Protein AF-A0A8H4QNA5-F1 (afdb_monomer)

Structure (mmCIF, N/CA/C/O backbone):
data_AF-A0A8H4QNA5-F1
#
_entry.id   AF-A0A8H4QNA5-F1
#
loop_
_atom_site.group_PDB
_atom_site.id
_atom_site.type_symbol
_atom_site.label_atom_id
_atom_site.label_alt_id
_atom_site.label_comp_id
_atom_site.label_asym_id
_atom_site.label_entity_id
_atom_site.label_seq_id
_atom_site.pdbx_PDB_ins_code
_atom_site.Cartn_x
_atom_site.Cartn_y
_atom_site.Cartn_z
_atom_site.occupancy
_atom_site.B_iso_or_equiv
_atom_site.auth_seq_id
_atom_site.auth_comp_id
_atom_site.auth_asym_id
_atom_site.auth_atom_id
_atom_site.pdbx_PDB_model_num
ATOM 1 N N . MET A 1 1 ? -49.062 2.936 -14.640 1.00 57.88 1 MET A N 1
ATOM 2 C CA . MET A 1 1 ? -47.857 2.654 -15.455 1.00 57.88 1 MET A CA 1
ATOM 3 C C . MET A 1 1 ? -48.266 2.658 -16.913 1.00 57.88 1 MET A C 1
ATOM 5 O O . MET A 1 1 ? -49.361 2.200 -17.199 1.00 57.88 1 MET A O 1
ATOM 9 N N . ASP A 1 2 ? -47.450 3.239 -17.790 1.00 56.78 2 ASP A N 1
ATOM 10 C CA . ASP A 1 2 ? -47.671 3.219 -19.245 1.00 56.78 2 ASP A CA 1
ATOM 11 C C . ASP A 1 2 ? -47.349 1.813 -19.791 1.00 56.78 2 ASP A C 1
ATOM 13 O O . ASP A 1 2 ? -46.380 1.195 -19.341 1.00 56.78 2 ASP A O 1
ATOM 17 N N . ASP A 1 3 ? -48.113 1.329 -20.775 1.00 65.94 3 ASP A N 1
ATOM 18 C CA . ASP A 1 3 ? -48.024 -0.010 -21.403 1.00 65.94 3 ASP A CA 1
ATOM 19 C C . ASP A 1 3 ? -46.681 -0.279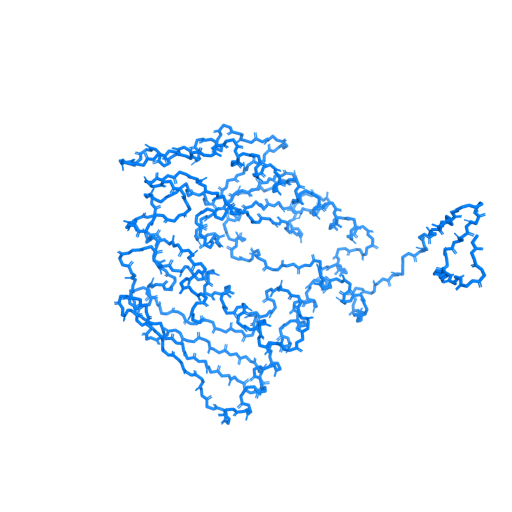 -22.120 1.00 65.94 3 ASP A C 1
ATOM 21 O O . ASP A 1 3 ? -46.467 -1.319 -22.749 1.00 65.94 3 ASP A O 1
ATOM 25 N N . LYS A 1 4 ? -45.744 0.667 -22.036 1.00 69.25 4 LYS A N 1
ATOM 26 C CA . LYS A 1 4 ? -44.438 0.644 -22.698 1.00 69.25 4 LYS A CA 1
ATOM 27 C C . LYS A 1 4 ? -43.281 0.230 -21.789 1.00 69.25 4 LYS A C 1
ATOM 29 O O . LYS A 1 4 ? -42.178 0.031 -22.294 1.00 69.25 4 LYS A O 1
ATOM 34 N N . GLN A 1 5 ? -43.484 0.092 -20.476 1.00 64.31 5 GLN A N 1
ATOM 35 C CA . GLN A 1 5 ? -42.414 -0.290 -19.544 1.00 64.31 5 GLN A CA 1
ATOM 36 C C . GLN A 1 5 ? -42.435 -1.789 -19.229 1.00 64.31 5 GLN A C 1
ATOM 38 O O . GLN A 1 5 ? -43.443 -2.341 -18.800 1.00 64.31 5 GLN A O 1
ATOM 43 N N . ARG A 1 6 ? -41.287 -2.454 -19.410 1.00 75.25 6 ARG A N 1
ATOM 44 C CA . ARG A 1 6 ? -41.068 -3.851 -19.011 1.00 75.25 6 ARG A CA 1
ATOM 45 C C . ARG A 1 6 ? -40.016 -3.895 -17.913 1.00 75.25 6 ARG A C 1
ATOM 47 O O . ARG A 1 6 ? -38.906 -3.415 -18.116 1.00 75.25 6 ARG A O 1
ATOM 54 N N . ILE A 1 7 ? -40.356 -4.494 -16.776 1.00 73.44 7 ILE A N 1
ATOM 55 C CA . ILE A 1 7 ? -39.433 -4.718 -15.658 1.00 73.44 7 ILE A CA 1
ATOM 56 C C . ILE A 1 7 ? -39.202 -6.218 -15.528 1.00 73.44 7 ILE A C 1
ATOM 58 O O . ILE A 1 7 ? -40.146 -6.993 -15.388 1.00 73.44 7 ILE A O 1
ATOM 62 N N . VAL A 1 8 ? -37.936 -6.622 -15.608 1.00 79.25 8 VAL A N 1
ATOM 63 C CA . VAL A 1 8 ? -37.518 -8.019 -15.468 1.00 79.25 8 VAL A CA 1
ATOM 64 C C . VAL A 1 8 ? -37.206 -8.285 -14.000 1.00 79.25 8 VAL A C 1
ATOM 66 O O . VAL A 1 8 ? -36.361 -7.616 -13.408 1.00 79.25 8 VAL A O 1
ATOM 69 N N . VAL A 1 9 ? -37.892 -9.265 -13.415 1.00 79.38 9 VAL A N 1
ATOM 70 C CA . VAL A 1 9 ? -37.703 -9.686 -12.023 1.00 79.38 9 VAL A CA 1
ATOM 71 C C . VAL A 1 9 ? -36.842 -10.947 -12.009 1.00 79.38 9 VAL A C 1
ATOM 73 O O . VAL A 1 9 ? -37.105 -11.892 -12.752 1.00 79.38 9 VAL A O 1
ATOM 76 N N . ILE A 1 10 ? -35.792 -10.951 -11.186 1.00 73.12 10 ILE A N 1
ATOM 77 C CA . ILE A 1 10 ? -34.873 -12.088 -11.066 1.00 73.12 10 ILE A CA 1
ATOM 78 C C . ILE A 1 10 ? -35.595 -13.341 -10.535 1.00 73.12 10 ILE A C 1
ATOM 80 O O . ILE A 1 10 ? -36.537 -13.215 -9.745 1.00 73.12 10 ILE A O 1
ATOM 84 N N . PRO A 1 11 ? -35.151 -14.558 -10.906 1.00 65.12 11 PRO A N 1
ATOM 85 C CA . PRO A 1 11 ? -35.666 -15.787 -10.310 1.00 65.12 11 PRO A CA 1
ATOM 86 C C . PRO A 1 11 ? -35.585 -15.714 -8.779 1.00 65.12 11 PRO A C 1
ATOM 88 O O . PRO A 1 11 ? -34.562 -15.296 -8.244 1.00 65.12 11 PRO A O 1
ATOM 91 N N . GLN A 1 12 ? -36.646 -16.143 -8.088 1.00 71.25 12 GLN A N 1
ATOM 92 C CA . GLN A 1 12 ? -36.821 -16.100 -6.621 1.00 71.25 12 GLN A CA 1
ATOM 93 C C . GLN A 1 12 ? -37.224 -14.741 -6.019 1.00 71.25 12 GLN A C 1
ATOM 95 O O . GLN A 1 12 ? -37.527 -14.687 -4.828 1.00 71.25 12 GLN A O 1
ATOM 100 N N . ALA A 1 13 ? -37.329 -13.670 -6.807 1.00 79.81 13 ALA A N 1
ATOM 101 C CA . ALA A 1 13 ? -37.975 -12.438 -6.359 1.00 79.81 13 ALA A CA 1
ATOM 102 C C . ALA A 1 13 ? -39.462 -12.400 -6.765 1.00 79.81 13 ALA A C 1
ATOM 104 O O . ALA A 1 13 ? -39.852 -12.948 -7.795 1.00 79.81 13 ALA A O 1
ATOM 105 N N . THR A 1 14 ? -40.300 -11.740 -5.965 1.00 84.94 14 THR A N 1
ATOM 106 C CA . THR A 1 14 ? -41.715 -11.483 -6.276 1.00 84.94 14 THR A CA 1
ATOM 107 C C . THR A 1 14 ? -41.958 -9.985 -6.357 1.00 84.94 14 THR A C 1
ATOM 109 O O . THR A 1 14 ? -41.534 -9.250 -5.471 1.00 84.94 14 THR A O 1
ATOM 112 N N . ALA A 1 15 ? -42.649 -9.519 -7.395 1.00 86.12 15 ALA A N 1
ATOM 113 C CA . ALA A 1 15 ? -43.021 -8.115 -7.525 1.00 86.12 15 ALA A CA 1
ATOM 114 C C . ALA A 1 15 ? -44.495 -7.905 -7.167 1.00 86.12 15 ALA A C 1
ATOM 116 O O . ALA A 1 15 ? -45.368 -8.596 -7.689 1.00 86.12 15 ALA A O 1
ATOM 117 N N . THR A 1 16 ? -44.759 -6.923 -6.312 1.00 88.00 16 THR A N 1
ATOM 118 C CA . THR A 1 16 ? -46.097 -6.448 -5.965 1.00 88.00 16 THR A CA 1
ATOM 119 C C . THR A 1 16 ? -46.300 -5.094 -6.626 1.00 88.00 16 THR A C 1
ATOM 121 O O . THR A 1 16 ? -45.545 -4.155 -6.371 1.00 88.00 16 THR A O 1
ATOM 124 N N . ILE A 1 17 ? -47.306 -4.994 -7.492 1.00 84.81 17 ILE A N 1
ATOM 125 C CA . ILE A 1 17 ? -47.657 -3.746 -8.173 1.00 84.81 17 ILE A CA 1
ATOM 126 C C . ILE A 1 17 ? -48.713 -3.029 -7.332 1.00 84.81 17 ILE A C 1
ATOM 128 O O . ILE A 1 17 ? -49.768 -3.593 -7.047 1.00 84.81 17 ILE A O 1
ATOM 132 N N . ILE A 1 18 ? -48.429 -1.787 -6.957 1.00 84.12 18 ILE A N 1
ATOM 133 C CA . ILE A 1 18 ? -49.390 -0.841 -6.384 1.00 84.12 18 ILE A CA 1
ATOM 134 C C . ILE A 1 18 ? -49.566 0.342 -7.345 1.00 84.12 18 ILE A C 1
ATOM 136 O O . ILE A 1 18 ? -48.819 0.475 -8.315 1.00 84.12 18 ILE A O 1
ATOM 140 N N . SER A 1 19 ? -50.595 1.161 -7.117 1.00 77.31 19 SER A N 1
ATOM 141 C CA . SER A 1 19 ? -51.119 2.176 -8.048 1.00 77.31 19 SER A CA 1
ATOM 142 C C . SER A 1 19 ? -50.045 3.025 -8.748 1.00 77.31 19 SER A C 1
ATOM 144 O O . SER A 1 19 ? -50.172 3.339 -9.932 1.00 77.31 19 SER A O 1
ATOM 146 N N . ASP A 1 20 ? -48.982 3.368 -8.024 1.00 80.19 20 ASP A N 1
ATOM 147 C CA . ASP A 1 20 ? -47.897 4.261 -8.423 1.00 80.19 20 ASP A CA 1
ATOM 148 C C . ASP A 1 20 ? -46.484 3.672 -8.220 1.00 80.19 20 ASP A C 1
ATOM 150 O O . ASP A 1 20 ? -45.499 4.331 -8.550 1.00 80.19 20 ASP A O 1
ATOM 154 N N . MET A 1 21 ? -46.350 2.433 -7.730 1.00 75.69 21 MET A N 1
ATOM 155 C CA . MET A 1 21 ? -45.051 1.853 -7.361 1.00 75.69 21 MET A CA 1
ATOM 156 C C . MET A 1 21 ? -44.997 0.332 -7.567 1.00 75.69 21 MET A C 1
ATOM 158 O O . MET A 1 21 ? -46.005 -0.369 -7.521 1.00 75.69 21 MET A O 1
ATOM 162 N N . ILE A 1 22 ? -43.790 -0.197 -7.785 1.00 84.44 22 ILE A N 1
ATOM 163 C CA . ILE A 1 22 ? -43.516 -1.641 -7.789 1.00 84.44 22 ILE A CA 1
ATOM 164 C C . ILE A 1 22 ? -42.626 -1.953 -6.596 1.00 84.44 22 ILE A C 1
ATOM 166 O O . ILE A 1 22 ? -41.533 -1.406 -6.472 1.00 84.44 22 ILE A O 1
ATOM 170 N N . ILE A 1 23 ? -43.083 -2.858 -5.737 1.00 80.44 23 ILE A N 1
ATOM 171 C CA . ILE A 1 23 ? -42.300 -3.405 -4.631 1.00 80.44 23 ILE A CA 1
ATOM 172 C C . ILE A 1 23 ? -41.715 -4.735 -5.093 1.00 80.44 23 ILE A C 1
ATOM 174 O O . ILE A 1 23 ? -42.460 -5.677 -5.345 1.00 80.44 23 ILE A O 1
ATOM 178 N N . ILE A 1 24 ? -40.390 -4.840 -5.193 1.00 84.56 24 ILE A N 1
ATOM 179 C CA . ILE A 1 24 ? -39.712 -6.105 -5.504 1.00 84.56 24 ILE A CA 1
ATOM 180 C C . ILE A 1 24 ? -39.238 -6.736 -4.194 1.00 84.56 24 ILE A C 1
ATOM 182 O O . ILE A 1 24 ? -38.303 -6.254 -3.557 1.00 84.56 24 ILE A O 1
ATOM 186 N N . HIS A 1 25 ? -39.873 -7.833 -3.799 1.00 76.94 25 HIS A N 1
ATOM 187 C CA . HIS A 1 25 ? -39.449 -8.669 -2.685 1.00 76.94 25 HIS A CA 1
ATOM 188 C C . HIS A 1 25 ? -38.399 -9.660 -3.179 1.00 76.94 25 HIS A C 1
ATOM 190 O O . HIS A 1 25 ? -38.708 -10.602 -3.907 1.00 76.94 25 HIS A O 1
ATOM 196 N N . ILE A 1 26 ? -37.148 -9.454 -2.787 1.00 79.00 26 ILE A N 1
ATOM 197 C CA . ILE A 1 26 ? -36.059 -10.379 -3.095 1.00 79.00 26 ILE A CA 1
ATOM 198 C C . ILE A 1 26 ? -36.038 -11.444 -1.998 1.00 79.00 26 ILE A C 1
ATOM 200 O O . ILE A 1 26 ? -35.590 -11.166 -0.886 1.00 79.00 26 ILE A O 1
ATOM 204 N N . ASN A 1 27 ? -36.505 -12.664 -2.286 1.00 64.62 27 ASN A N 1
ATOM 205 C CA . ASN A 1 27 ? -36.227 -13.777 -1.382 1.00 64.62 27 ASN A CA 1
ATOM 206 C C . ASN A 1 27 ? -34.767 -14.167 -1.586 1.00 64.62 27 ASN A C 1
ATOM 208 O O . ASN A 1 27 ? -34.390 -14.647 -2.655 1.00 64.62 27 ASN A O 1
ATOM 212 N N . ALA A 1 28 ? -33.933 -13.948 -0.572 1.00 56.25 28 ALA A N 1
ATOM 213 C CA . ALA A 1 28 ? -32.587 -14.494 -0.562 1.00 56.25 28 ALA A CA 1
ATOM 214 C C . ALA A 1 28 ? -32.702 -16.027 -0.551 1.00 56.25 28 ALA A C 1
ATOM 216 O O . ALA A 1 28 ? -32.950 -16.633 0.492 1.00 56.25 28 ALA A O 1
ATOM 217 N N . GLY A 1 29 ? -32.592 -16.662 -1.720 1.00 54.66 29 GLY A N 1
ATOM 218 C CA . GLY A 1 29 ? -32.511 -18.114 -1.814 1.00 54.66 29 GLY A CA 1
ATOM 219 C C . GLY A 1 29 ? -31.353 -18.673 -0.995 1.00 54.66 29 GLY A C 1
ATOM 220 O O . GLY A 1 29 ? -30.456 -17.943 -0.566 1.00 54.66 29 GLY A O 1
ATOM 221 N N . LYS A 1 30 ? -31.342 -19.999 -0.805 1.00 50.03 30 LYS A N 1
ATOM 222 C CA . LYS A 1 30 ? -30.180 -20.693 -0.232 1.00 50.03 30 LYS A CA 1
ATOM 223 C C . LYS A 1 30 ? -28.934 -20.270 -1.012 1.00 50.03 30 LYS A C 1
ATOM 225 O O . LYS A 1 30 ? -28.847 -20.547 -2.208 1.00 50.03 30 LYS A O 1
ATOM 230 N N . LYS A 1 31 ? -27.992 -19.601 -0.337 1.00 53.41 31 LYS A N 1
ATOM 231 C CA . LYS A 1 31 ? -26.699 -19.236 -0.924 1.00 53.41 31 LYS A CA 1
ATOM 232 C C . LYS A 1 31 ? -26.074 -20.513 -1.472 1.00 53.41 31 LYS A C 1
ATOM 234 O O . LYS A 1 31 ? -25.957 -21.507 -0.754 1.00 53.41 31 LYS A O 1
ATOM 239 N N . SER A 1 32 ? -25.778 -20.511 -2.769 1.00 55.25 32 SER A N 1
ATOM 240 C CA . SER A 1 32 ? -25.158 -21.662 -3.415 1.00 55.25 32 SER A CA 1
ATOM 241 C C . SER A 1 32 ? -23.839 -21.944 -2.699 1.00 55.25 32 SER A C 1
ATOM 243 O O . SER A 1 32 ? -23.081 -21.009 -2.439 1.00 55.25 32 SER A O 1
ATOM 245 N N . LYS A 1 33 ? -23.577 -23.205 -2.334 1.00 56.72 33 LYS A N 1
ATOM 246 C CA . LYS A 1 33 ? -22.293 -23.588 -1.738 1.00 56.72 33 LYS A CA 1
ATOM 247 C C . LYS A 1 33 ? -21.203 -23.307 -2.766 1.00 56.72 33 LYS A C 1
ATOM 249 O O . LYS A 1 33 ? -21.073 -24.037 -3.745 1.00 56.72 33 LYS A O 1
ATOM 254 N N . VAL A 1 34 ? -20.447 -22.238 -2.551 1.00 61.53 34 VAL A N 1
ATOM 255 C CA . VAL A 1 34 ? -19.256 -21.949 -3.345 1.00 61.53 34 VAL A CA 1
ATOM 256 C C . VAL A 1 34 ? -18.187 -22.952 -2.926 1.00 61.53 34 VAL A C 1
ATOM 258 O O . VAL A 1 34 ? -17.957 -23.167 -1.738 1.00 61.53 34 VAL A O 1
ATOM 261 N N . SER A 1 35 ? -17.585 -23.620 -3.905 1.00 65.88 35 SER A N 1
ATOM 262 C CA . SER A 1 35 ? -16.519 -24.583 -3.649 1.00 65.88 35 SER A CA 1
ATOM 263 C C . SER A 1 35 ? -15.280 -23.872 -3.103 1.00 65.88 35 SER A C 1
ATOM 265 O O . SER A 1 35 ? -14.828 -22.880 -3.673 1.00 65.88 35 SER A O 1
ATOM 267 N N . SER A 1 36 ? -14.697 -24.420 -2.039 1.00 60.91 36 SER A N 1
ATOM 268 C CA . SER A 1 36 ? -13.402 -24.005 -1.488 1.00 60.91 36 SER A CA 1
ATOM 269 C C . SER A 1 36 ? -12.209 -24.626 -2.229 1.00 60.91 36 SER A C 1
ATOM 271 O O . SER A 1 36 ? -11.073 -24.505 -1.785 1.00 60.91 36 SER A O 1
ATOM 273 N N . THR A 1 37 ? -12.444 -25.316 -3.352 1.00 61.53 37 THR A N 1
ATOM 274 C CA . THR A 1 37 ? -11.387 -25.978 -4.146 1.00 61.53 37 THR A CA 1
ATOM 275 C C . THR A 1 37 ? -11.406 -25.587 -5.623 1.00 61.53 37 THR A C 1
ATOM 277 O O . THR A 1 37 ? -10.362 -25.576 -6.274 1.00 61.53 37 THR A O 1
ATOM 280 N N . THR A 1 38 ? -12.570 -25.211 -6.157 1.00 63.62 38 THR A N 1
ATOM 281 C CA . THR A 1 38 ? -12.757 -24.836 -7.565 1.00 63.62 38 THR A CA 1
ATOM 282 C C . THR A 1 38 ? -13.319 -23.425 -7.671 1.00 63.62 38 THR A C 1
ATOM 284 O O . THR A 1 38 ? -14.357 -23.119 -7.086 1.00 63.62 38 THR A O 1
ATOM 287 N N . VAL A 1 39 ? -12.634 -22.574 -8.434 1.00 67.50 39 VAL A N 1
ATOM 288 C CA . VAL A 1 39 ? -12.978 -21.156 -8.605 1.00 67.50 39 VAL A CA 1
ATOM 289 C C . VAL A 1 39 ? -14.043 -21.003 -9.684 1.00 67.50 39 VAL A C 1
ATOM 291 O O . VAL A 1 39 ? -13.867 -21.482 -10.801 1.00 67.50 39 VAL A O 1
ATOM 294 N N . ASP A 1 40 ? -15.117 -20.297 -9.356 1.00 72.00 40 ASP A N 1
ATOM 295 C CA . ASP A 1 40 ? -16.121 -19.837 -10.309 1.00 72.00 40 ASP A CA 1
ATOM 296 C C . ASP A 1 40 ? -15.684 -18.465 -10.869 1.00 72.00 40 ASP A C 1
ATOM 298 O O . ASP A 1 40 ? -15.503 -17.524 -10.086 1.00 72.00 40 ASP A O 1
ATOM 302 N N . PRO A 1 41 ? -15.505 -18.311 -12.197 1.00 68.19 41 PRO A N 1
ATOM 303 C CA . PRO A 1 41 ? -15.124 -17.041 -12.820 1.00 68.19 41 PRO A CA 1
ATOM 304 C C . PRO A 1 41 ? -16.072 -15.872 -12.507 1.00 68.19 41 PRO A C 1
ATOM 306 O O . PRO A 1 41 ? -15.619 -14.734 -12.379 1.00 68.19 41 PRO A O 1
ATOM 309 N N . ILE A 1 42 ? -17.373 -16.136 -12.340 1.00 68.56 42 ILE A N 1
ATOM 310 C CA . ILE A 1 42 ? -18.371 -15.112 -11.999 1.00 68.56 42 ILE A CA 1
ATOM 311 C C . ILE A 1 42 ? -18.131 -14.626 -10.570 1.00 68.56 42 ILE A C 1
ATOM 313 O O . ILE A 1 42 ? -18.085 -13.423 -10.316 1.00 68.56 42 ILE A O 1
ATOM 317 N N . GLN A 1 43 ? -17.914 -15.554 -9.635 1.00 68.44 43 GLN A N 1
ATOM 318 C CA . GLN A 1 43 ? -17.569 -15.201 -8.259 1.00 68.44 43 GLN A CA 1
ATOM 319 C C . GLN A 1 43 ? -16.227 -14.467 -8.204 1.00 68.44 43 GLN A C 1
ATOM 321 O O . GLN A 1 43 ? -16.120 -13.455 -7.519 1.00 68.44 43 GLN A O 1
ATOM 326 N N . LEU A 1 44 ? -15.225 -14.895 -8.976 1.00 66.75 44 LEU A N 1
ATOM 327 C CA . LEU A 1 44 ? -13.920 -14.235 -9.017 1.00 66.75 44 LEU A CA 1
ATOM 328 C C . LEU A 1 44 ? -14.036 -12.755 -9.405 1.00 66.75 44 LEU A C 1
ATOM 330 O O . LEU A 1 44 ? -13.426 -11.910 -8.753 1.00 66.75 44 LEU A O 1
ATOM 334 N N . SER A 1 45 ? -14.872 -12.433 -10.395 1.00 61.97 45 SER A N 1
ATOM 335 C CA . SER A 1 45 ? -15.179 -11.045 -10.761 1.00 61.97 45 SER A CA 1
ATOM 336 C C . SER A 1 45 ? -15.862 -10.277 -9.616 1.00 61.97 45 SER A C 1
ATOM 338 O O . SER A 1 45 ? -15.462 -9.157 -9.300 1.00 61.97 45 SER A O 1
ATOM 340 N N . ILE A 1 46 ? -16.818 -10.896 -8.912 1.00 62.06 46 ILE A N 1
ATOM 341 C CA . ILE A 1 46 ? -17.521 -10.284 -7.765 1.00 62.06 46 ILE A CA 1
ATOM 342 C C . ILE A 1 46 ? -16.573 -10.000 -6.586 1.00 62.06 46 ILE A C 1
ATOM 344 O O . ILE A 1 46 ? -16.712 -8.973 -5.912 1.00 62.06 46 ILE A O 1
ATOM 348 N N . PHE A 1 47 ? -15.620 -10.897 -6.316 1.00 63.56 47 PHE A N 1
ATOM 349 C CA . PHE A 1 47 ? -14.601 -10.718 -5.277 1.00 63.56 47 PHE A CA 1
ATOM 350 C C . PHE A 1 47 ? -13.470 -9.772 -5.713 1.00 63.56 47 PHE A C 1
ATOM 352 O O . PHE A 1 47 ? -12.843 -9.153 -4.853 1.00 63.56 47 PHE A O 1
ATOM 359 N N . GLY A 1 48 ? -13.242 -9.606 -7.021 1.00 53.78 48 GLY A N 1
ATOM 360 C CA . GLY A 1 48 ? -12.166 -8.790 -7.590 1.00 53.78 48 GLY A CA 1
ATOM 361 C C . GLY A 1 48 ? -12.141 -7.352 -7.075 1.00 53.78 48 GLY A C 1
ATOM 362 O O . GLY A 1 48 ? -11.081 -6.838 -6.740 1.00 53.78 48 GLY A O 1
ATOM 363 N N . HIS A 1 49 ? -13.307 -6.729 -6.900 1.00 58.09 49 HIS A N 1
ATOM 364 C CA . HIS A 1 49 ? -13.407 -5.346 -6.416 1.00 58.09 49 HIS A CA 1
ATOM 365 C C . HIS A 1 49 ? -13.373 -5.202 -4.884 1.00 58.09 49 HIS A C 1
ATOM 367 O O . HIS A 1 49 ? -13.497 -4.090 -4.375 1.00 58.09 49 HIS A O 1
ATOM 373 N N . ARG A 1 50 ? -13.253 -6.302 -4.129 1.00 55.31 50 ARG A N 1
ATOM 374 C CA . ARG A 1 50 ? -13.400 -6.294 -2.660 1.00 55.31 50 ARG A CA 1
ATOM 375 C C . ARG A 1 50 ? -12.081 -6.337 -1.897 1.00 55.31 50 ARG A C 1
ATOM 377 O O . ARG A 1 50 ? -12.086 -6.080 -0.696 1.00 55.31 50 ARG A O 1
ATOM 384 N N . PHE A 1 51 ? -10.972 -6.648 -2.566 1.00 58.09 51 PHE A N 1
ATOM 385 C CA . PHE A 1 51 ? -9.670 -6.805 -1.923 1.00 58.09 51 PHE A CA 1
ATOM 386 C C . PHE A 1 51 ? -8.618 -5.917 -2.575 1.00 58.09 51 PHE A C 1
ATOM 388 O O . PHE A 1 51 ? -8.361 -6.010 -3.772 1.00 58.09 51 PHE A O 1
ATOM 395 N N . MET A 1 52 ? -7.977 -5.087 -1.755 1.00 58.28 52 MET A N 1
ATOM 396 C CA . MET A 1 52 ? -6.828 -4.275 -2.141 1.00 58.28 52 MET A CA 1
ATOM 397 C C . MET A 1 52 ? -5.616 -4.691 -1.307 1.00 58.28 52 MET A C 1
ATOM 399 O O . MET A 1 52 ? -5.731 -4.958 -0.110 1.00 58.28 52 MET A O 1
ATOM 403 N N . GLY A 1 53 ? -4.449 -4.768 -1.945 1.00 53.72 53 GLY A N 1
ATOM 404 C CA . GLY A 1 53 ? -3.195 -5.144 -1.292 1.00 53.72 53 GLY A CA 1
ATOM 405 C C . GLY A 1 53 ? -2.396 -3.915 -0.875 1.00 53.72 53 GLY A C 1
ATOM 406 O O . GLY A 1 53 ? -1.839 -3.248 -1.735 1.00 53.72 53 GLY A O 1
ATOM 407 N N . VAL A 1 54 ? -2.335 -3.624 0.429 1.00 49.47 54 VAL A N 1
ATOM 408 C CA . VAL A 1 54 ? -1.466 -2.568 1.008 1.00 49.47 54 VAL A CA 1
ATOM 409 C C . VAL A 1 54 ? -0.674 -3.081 2.233 1.00 49.47 54 VAL A C 1
ATOM 411 O O . VAL A 1 54 ? 0.243 -2.432 2.724 1.00 49.47 54 VAL A O 1
ATOM 414 N N . ALA A 1 55 ? -0.974 -4.281 2.743 1.00 48.41 55 ALA A N 1
ATOM 415 C CA . ALA A 1 55 ? -0.642 -4.638 4.126 1.00 48.41 55 ALA A CA 1
ATOM 416 C C . ALA A 1 55 ? 0.745 -5.272 4.377 1.00 48.41 55 ALA A C 1
ATOM 418 O O . ALA A 1 55 ? 1.182 -5.297 5.527 1.00 48.41 55 ALA A O 1
ATOM 419 N N . GLU A 1 56 ? 1.457 -5.797 3.373 1.00 52.91 56 GLU A N 1
ATOM 420 C CA . GLU A 1 56 ? 2.620 -6.665 3.649 1.00 52.91 56 GLU A CA 1
ATOM 421 C C . GLU A 1 56 ? 3.810 -5.913 4.278 1.00 52.91 56 GLU A C 1
ATOM 423 O O . GLU A 1 56 ? 4.391 -6.378 5.262 1.00 52.91 56 GLU A O 1
ATOM 428 N N . GLN A 1 57 ? 4.128 -4.703 3.800 1.00 51.62 57 GLN A N 1
ATOM 429 C CA . GLN A 1 57 ? 5.182 -3.876 4.410 1.00 51.62 57 GLN A CA 1
ATOM 430 C C . GLN A 1 57 ? 4.784 -3.341 5.795 1.00 51.62 57 GLN A C 1
ATOM 432 O O . GLN A 1 57 ? 5.640 -3.182 6.669 1.00 51.62 57 GLN A O 1
ATOM 437 N N . MET A 1 58 ? 3.486 -3.134 6.035 1.00 61.47 58 MET A N 1
ATOM 438 C CA . MET A 1 58 ? 2.973 -2.672 7.327 1.00 61.47 58 MET A CA 1
ATOM 439 C C . MET A 1 58 ? 2.994 -3.793 8.377 1.00 61.47 58 MET A C 1
ATOM 441 O O . MET A 1 58 ? 3.251 -3.535 9.552 1.00 61.47 58 MET A O 1
ATOM 445 N N . GLY A 1 59 ? 2.809 -5.054 7.964 1.00 56.53 59 GLY A N 1
ATOM 446 C CA . GLY A 1 59 ? 2.731 -6.224 8.847 1.00 56.53 59 GLY A CA 1
ATOM 447 C C . GLY A 1 59 ? 3.908 -6.369 9.820 1.00 56.53 59 GLY A C 1
ATOM 448 O O . GLY A 1 59 ? 3.700 -6.678 10.993 1.00 56.53 59 GLY A O 1
ATOM 449 N N . ARG A 1 60 ? 5.141 -6.055 9.394 1.00 56.94 60 ARG A N 1
ATOM 450 C CA . ARG A 1 60 ? 6.332 -6.100 10.272 1.00 56.94 60 ARG A CA 1
ATOM 451 C C . ARG A 1 60 ? 6.317 -5.020 11.357 1.00 56.94 60 ARG A C 1
ATOM 453 O O . ARG A 1 60 ? 6.819 -5.241 12.457 1.00 56.94 60 ARG A O 1
ATOM 460 N N . ALA A 1 61 ? 5.746 -3.852 11.068 1.00 56.22 61 ALA A N 1
ATOM 461 C CA . ALA A 1 61 ? 5.568 -2.791 12.056 1.00 56.22 61 ALA A CA 1
ATOM 462 C C . ALA A 1 61 ? 4.474 -3.151 13.070 1.00 56.22 61 ALA A C 1
ATOM 464 O O . ALA A 1 61 ? 4.617 -2.877 14.261 1.00 56.22 61 ALA A O 1
ATOM 465 N N . LEU A 1 62 ? 3.425 -3.832 12.603 1.00 65.56 62 LEU A N 1
ATOM 466 C CA . LEU A 1 62 ? 2.305 -4.298 13.419 1.00 65.56 62 LEU A CA 1
ATOM 467 C C . LEU A 1 62 ? 2.707 -5.413 14.390 1.00 65.56 62 LEU A C 1
ATOM 469 O O . LEU A 1 62 ? 2.246 -5.410 15.528 1.00 65.56 62 LEU A O 1
ATOM 473 N N . GLN A 1 63 ? 3.645 -6.287 14.007 1.00 60.00 63 GLN A N 1
ATOM 474 C CA . GLN A 1 63 ? 4.220 -7.305 14.901 1.00 60.00 63 GLN A CA 1
ATOM 475 C C . GLN A 1 63 ? 4.879 -6.712 16.162 1.00 60.00 63 GLN A C 1
ATOM 477 O O . GLN A 1 63 ? 4.941 -7.376 17.194 1.00 60.00 63 GLN A O 1
ATOM 482 N N . ARG A 1 64 ? 5.347 -5.454 16.122 1.00 64.06 64 ARG A N 1
ATOM 483 C CA . ARG A 1 64 ? 5.995 -4.793 17.272 1.00 64.06 64 ARG A CA 1
ATOM 484 C C . ARG A 1 64 ? 5.013 -4.297 18.336 1.00 64.06 64 ARG A C 1
ATOM 486 O O . ARG A 1 64 ? 5.442 -3.991 19.443 1.00 64.06 64 ARG A O 1
ATOM 493 N N . LEU A 1 65 ? 3.717 -4.217 18.028 1.00 68.69 65 LEU A N 1
ATOM 494 C CA . LEU A 1 65 ? 2.684 -3.727 18.952 1.00 68.69 65 LEU A CA 1
ATOM 495 C C . LEU A 1 65 ? 2.247 -4.757 20.009 1.00 68.69 65 LEU A C 1
ATOM 497 O O . LEU A 1 65 ? 1.367 -4.459 20.825 1.00 68.69 65 LEU A O 1
ATOM 501 N N . GLY A 1 66 ? 2.861 -5.945 20.016 1.00 71.19 66 GLY A N 1
ATOM 502 C CA . GLY A 1 66 ? 2.502 -7.047 20.905 1.00 71.19 66 GLY A CA 1
ATOM 503 C C . GLY A 1 66 ? 1.137 -7.646 20.559 1.00 71.19 66 GLY A C 1
ATOM 504 O O . GLY A 1 66 ? 0.676 -7.546 19.423 1.00 71.19 66 GLY A O 1
ATOM 505 N N . ASN A 1 67 ? 0.474 -8.261 21.543 1.00 80.75 67 ASN A N 1
ATOM 506 C CA . ASN A 1 67 ? -0.821 -8.909 21.320 1.00 80.75 67 ASN A CA 1
ATOM 507 C C . ASN A 1 67 ? -1.893 -7.874 20.948 1.00 80.75 67 ASN A C 1
ATOM 509 O O . ASN A 1 67 ? -2.186 -6.942 21.709 1.00 80.75 67 ASN A O 1
ATOM 513 N N . LEU A 1 68 ? -2.466 -8.047 19.761 1.00 87.56 68 LEU A N 1
ATOM 514 C CA . LEU A 1 68 ? -3.625 -7.308 19.276 1.00 87.56 68 LEU A CA 1
ATOM 515 C C . LEU A 1 68 ? -4.897 -8.016 19.728 1.00 87.56 68 LEU A C 1
ATOM 517 O O . LEU A 1 68 ? -4.943 -9.243 19.769 1.00 87.56 68 LEU A O 1
ATOM 521 N N . ARG A 1 69 ? -5.911 -7.235 20.090 1.00 88.62 69 ARG A N 1
ATOM 522 C CA . ARG A 1 69 ? -7.219 -7.743 20.511 1.00 88.62 69 ARG A CA 1
ATOM 523 C C . ARG A 1 69 ? -8.302 -7.334 19.515 1.00 88.62 69 ARG A C 1
ATOM 525 O O . ARG A 1 69 ? -8.129 -6.329 18.820 1.00 88.62 69 ARG A O 1
ATOM 532 N N . PRO A 1 70 ? -9.436 -8.054 19.465 1.00 88.50 70 PRO A N 1
ATOM 533 C CA . PRO A 1 70 ? -10.602 -7.592 18.722 1.00 88.50 70 PRO A CA 1
ATOM 534 C C . PRO A 1 70 ? -10.981 -6.162 19.127 1.00 88.50 70 PRO A C 1
ATOM 536 O O . PRO A 1 70 ? -11.097 -5.854 20.312 1.00 88.50 70 PRO A O 1
ATOM 539 N N . GLY A 1 71 ? -11.144 -5.288 18.134 1.00 87.44 71 GLY A N 1
ATOM 540 C CA . GLY A 1 71 ? -11.471 -3.874 18.339 1.00 87.44 71 GLY A CA 1
ATOM 541 C C . GLY A 1 71 ? -10.276 -2.937 18.548 1.00 87.44 71 GLY A C 1
ATOM 542 O O . GLY A 1 71 ? -10.483 -1.725 18.556 1.00 87.44 71 GLY A O 1
ATOM 543 N N . ASP A 1 72 ? -9.043 -3.447 18.665 1.00 92.75 72 ASP A N 1
ATOM 544 C CA . ASP A 1 72 ? -7.855 -2.586 18.617 1.00 92.75 72 ASP A CA 1
ATOM 545 C C . ASP A 1 72 ? -7.770 -1.894 17.241 1.00 92.75 72 ASP A C 1
ATOM 547 O O . ASP A 1 72 ? -8.058 -2.495 16.205 1.00 92.75 72 ASP A O 1
ATOM 551 N N . VAL A 1 73 ? -7.348 -0.629 17.212 1.00 93.62 73 VAL A N 1
ATOM 552 C CA . VAL A 1 73 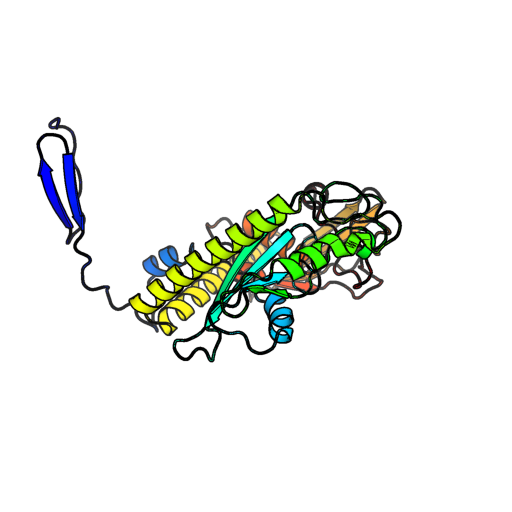? -7.098 0.123 15.970 1.00 93.62 73 VAL A CA 1
ATOM 553 C C . VAL A 1 73 ? -5.739 0.790 16.055 1.00 93.62 73 VAL A C 1
ATOM 555 O O . VAL A 1 73 ? -5.339 1.289 17.106 1.00 93.62 73 VAL A O 1
ATOM 558 N N . ILE A 1 74 ? -5.017 0.783 14.942 1.00 92.62 74 ILE A N 1
ATOM 559 C CA . ILE A 1 74 ? -3.607 1.140 14.861 1.00 92.62 74 ILE A CA 1
ATOM 560 C C . ILE A 1 74 ? -3.438 2.310 13.899 1.00 92.62 74 ILE A C 1
ATOM 562 O O . ILE A 1 74 ? -4.048 2.329 12.838 1.00 92.62 74 ILE A O 1
ATOM 566 N N . LEU A 1 75 ? -2.594 3.267 14.263 1.00 92.56 75 LEU A N 1
ATOM 567 C CA . LEU A 1 75 ? -2.231 4.433 13.470 1.00 92.56 75 LEU A CA 1
ATOM 568 C C . LEU A 1 75 ? -0.739 4.383 13.119 1.00 92.56 75 LEU A C 1
ATOM 570 O O . LEU A 1 75 ? 0.100 4.093 13.980 1.00 92.56 75 LEU A O 1
ATOM 574 N N . SER A 1 76 ? -0.408 4.679 11.861 1.00 89.50 76 SER A N 1
ATOM 575 C CA . SER A 1 76 ? 0.970 4.781 11.371 1.00 89.50 76 SER A CA 1
ATOM 576 C C . SER A 1 76 ? 1.078 5.720 10.166 1.00 89.50 76 SER A C 1
ATOM 578 O O . SER A 1 76 ? 0.190 5.756 9.320 1.00 89.50 76 SER A O 1
ATOM 580 N N . ASN A 1 77 ? 2.182 6.454 10.058 1.00 85.62 77 ASN A N 1
ATOM 581 C CA . ASN A 1 77 ? 2.606 7.159 8.836 1.00 85.62 77 ASN A CA 1
ATOM 582 C C . ASN A 1 77 ? 4.111 7.027 8.572 1.00 85.62 77 ASN A C 1
ATOM 584 O O . ASN A 1 77 ? 4.641 7.643 7.646 1.00 85.62 77 ASN A O 1
ATOM 588 N N . SER A 1 78 ? 4.831 6.278 9.412 1.00 82.06 78 SER A N 1
ATOM 589 C CA . SER A 1 78 ? 6.278 6.210 9.297 1.00 82.06 78 SER A CA 1
ATOM 590 C C . SER A 1 78 ? 6.677 5.518 7.989 1.00 82.06 78 SER A C 1
ATOM 592 O O . SER A 1 78 ? 6.155 4.442 7.686 1.00 82.06 78 SER A O 1
ATOM 594 N N . PRO A 1 79 ? 7.661 6.059 7.255 1.00 72.75 79 PRO A N 1
ATOM 595 C CA . PRO A 1 79 ? 8.224 5.410 6.069 1.00 72.75 79 PRO A CA 1
ATOM 596 C C . PRO A 1 79 ? 8.750 3.997 6.344 1.00 72.75 79 PRO A C 1
ATOM 598 O O . PRO A 1 79 ? 8.628 3.107 5.509 1.00 72.75 79 PRO A O 1
ATOM 601 N N . LEU A 1 80 ? 9.237 3.759 7.570 1.00 69.25 80 LEU A N 1
ATOM 602 C CA . LEU A 1 80 ? 9.626 2.435 8.073 1.00 69.25 80 LEU A CA 1
ATOM 603 C C . LEU A 1 80 ? 8.523 1.383 8.024 1.00 69.25 80 LEU A C 1
ATOM 605 O O . LEU A 1 80 ? 8.793 0.189 8.131 1.00 69.25 80 LEU A O 1
ATOM 609 N N . CYS A 1 81 ? 7.283 1.842 8.009 1.00 68.38 81 CYS A N 1
ATOM 610 C CA . CYS A 1 81 ? 6.097 1.037 8.209 1.00 68.38 81 CYS A CA 1
ATOM 611 C C . CYS A 1 81 ? 5.214 1.054 6.957 1.00 68.38 81 CYS A C 1
ATOM 613 O O . CYS A 1 81 ? 4.027 0.774 7.064 1.00 68.38 81 CYS A O 1
ATOM 615 N N . GLY A 1 82 ? 5.781 1.393 5.791 1.00 66.19 82 GLY A N 1
ATOM 616 C CA . GLY A 1 82 ? 5.059 1.489 4.520 1.00 66.19 82 GLY A CA 1
ATOM 617 C C . GLY A 1 82 ? 4.415 2.855 4.256 1.00 66.19 82 GLY A C 1
ATOM 618 O O . GLY A 1 82 ? 3.672 2.993 3.289 1.00 66.19 82 GLY A O 1
ATOM 619 N N . GLY A 1 83 ? 4.680 3.872 5.087 1.00 67.62 83 GLY A N 1
ATOM 620 C CA . GLY A 1 83 ? 4.210 5.236 4.843 1.00 67.62 83 GLY A CA 1
ATOM 621 C C . GLY A 1 83 ? 4.835 5.843 3.581 1.00 67.62 83 GLY A C 1
ATOM 622 O O . GLY A 1 83 ? 6.049 5.794 3.395 1.00 67.62 83 GLY A O 1
ATOM 623 N N . THR A 1 84 ? 4.011 6.439 2.720 1.00 64.69 84 THR A N 1
ATOM 624 C CA . THR A 1 84 ? 4.452 7.073 1.464 1.00 64.69 84 THR A CA 1
ATOM 625 C C . THR A 1 84 ? 4.892 8.519 1.677 1.00 64.69 84 THR A C 1
ATOM 627 O O . THR A 1 84 ? 5.864 8.976 1.095 1.00 64.69 84 THR A O 1
ATOM 630 N N . HIS A 1 85 ? 4.225 9.254 2.560 1.00 73.12 85 HIS A N 1
ATOM 631 C CA . HIS A 1 85 ? 4.679 10.548 3.059 1.00 73.12 85 HIS A CA 1
ATOM 632 C C . HIS A 1 85 ? 4.044 10.808 4.424 1.00 73.12 85 HIS A C 1
ATOM 634 O O . HIS A 1 85 ? 3.018 10.219 4.760 1.00 73.12 85 HIS A O 1
ATOM 640 N N . LEU A 1 86 ? 4.636 11.706 5.212 1.00 77.62 86 LEU A N 1
ATOM 641 C CA . LEU A 1 86 ? 4.226 11.899 6.605 1.00 77.62 86 LEU A CA 1
ATOM 642 C C . LEU A 1 86 ? 2.747 12.311 6.760 1.00 77.62 86 LEU A C 1
ATOM 644 O O . LEU A 1 86 ? 2.060 11.696 7.571 1.00 77.62 86 LEU A O 1
ATOM 648 N N . PRO A 1 87 ? 2.191 13.255 5.979 1.00 83.75 87 PRO A N 1
ATOM 649 C CA . PRO A 1 87 ? 0.765 13.573 6.101 1.00 83.75 87 PRO A CA 1
ATOM 650 C C . PRO A 1 87 ? -0.206 12.447 5.699 1.00 83.75 87 PRO A C 1
ATOM 652 O O . PRO A 1 87 ? -1.407 12.581 5.921 1.00 83.75 87 PRO A O 1
ATOM 655 N N . GLY A 1 88 ? 0.280 11.348 5.112 1.00 86.19 88 GLY A N 1
ATOM 656 C CA . GLY A 1 88 ? -0.513 10.171 4.764 1.00 86.19 88 GLY A CA 1
ATOM 657 C C . GLY A 1 88 ? -0.669 9.233 5.959 1.00 86.19 88 GLY A C 1
ATOM 658 O O . GLY A 1 88 ? 0.057 8.243 6.072 1.00 86.19 88 GLY A O 1
ATOM 659 N N . LEU A 1 89 ? -1.618 9.529 6.848 1.00 89.75 89 LEU A N 1
ATOM 660 C CA . LEU A 1 89 ? -1.901 8.705 8.022 1.00 89.75 89 LEU A CA 1
ATOM 661 C C . LEU A 1 89 ? -2.713 7.471 7.631 1.00 89.75 89 LEU A C 1
ATOM 663 O O . LEU A 1 89 ? -3.788 7.568 7.037 1.00 89.75 89 LEU A O 1
ATOM 667 N N . THR A 1 90 ? -2.200 6.301 7.995 1.00 90.00 90 THR A N 1
ATOM 668 C CA . THR A 1 90 ? -2.849 5.013 7.759 1.00 90.00 90 THR A CA 1
ATOM 669 C C . THR A 1 90 ? -3.417 4.476 9.061 1.00 90.00 90 THR A C 1
ATOM 671 O O . THR A 1 90 ? -2.690 4.275 10.037 1.00 90.00 90 THR A O 1
ATOM 674 N N . VAL A 1 91 ? -4.725 4.235 9.061 1.00 92.06 91 VAL A N 1
ATOM 675 C CA . VAL A 1 91 ? -5.458 3.595 10.150 1.00 92.06 91 VAL A CA 1
ATOM 676 C C . VAL A 1 91 ? -5.704 2.145 9.769 1.00 92.06 91 VAL A C 1
ATOM 678 O O . VAL A 1 91 ? -6.165 1.863 8.665 1.00 92.06 91 VAL A O 1
ATOM 681 N N . ILE A 1 92 ? -5.400 1.219 10.670 1.00 90.94 92 ILE A N 1
ATOM 682 C CA . ILE A 1 92 ? -5.391 -0.222 10.415 1.00 90.94 92 ILE A CA 1
ATOM 683 C C . ILE A 1 92 ? -6.138 -0.933 11.537 1.00 90.94 92 ILE A C 1
ATOM 685 O O . IL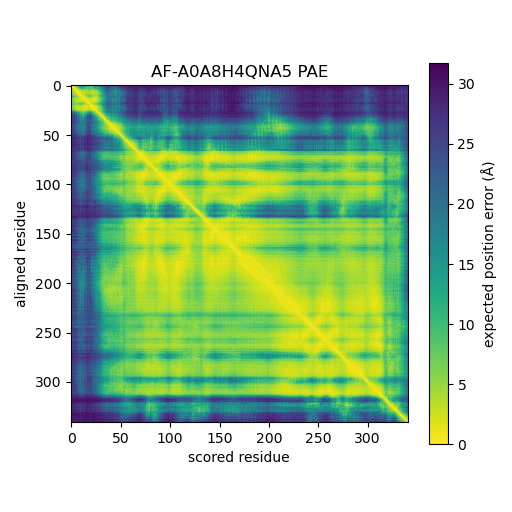E A 1 92 ? -5.906 -0.662 12.714 1.00 90.94 92 ILE A O 1
ATOM 689 N N . THR A 1 93 ? -7.009 -1.867 11.181 1.00 91.56 93 THR A N 1
ATOM 690 C CA . THR A 1 93 ? -7.797 -2.652 12.130 1.00 91.56 93 THR A CA 1
ATOM 691 C C . THR A 1 93 ? -7.602 -4.144 11.832 1.00 91.56 93 THR A C 1
ATOM 693 O O . THR A 1 93 ? -7.927 -4.588 10.727 1.00 91.56 93 THR A O 1
ATOM 696 N N . PRO A 1 94 ? -7.052 -4.937 12.772 1.00 90.88 94 PRO A N 1
ATOM 697 C CA . PRO A 1 94 ? -6.998 -6.386 12.636 1.00 90.88 94 PRO A CA 1
ATOM 698 C C . PRO A 1 94 ? -8.405 -6.980 12.701 1.00 90.88 94 PRO A C 1
ATOM 700 O O . PRO A 1 94 ? -9.236 -6.580 13.518 1.00 90.88 94 PRO A O 1
ATOM 703 N N . ILE A 1 95 ? -8.647 -7.986 11.872 1.00 91.00 95 ILE A N 1
ATOM 704 C CA . ILE A 1 95 ? -9.800 -8.876 11.972 1.00 91.00 95 ILE A CA 1
ATOM 705 C C . ILE A 1 95 ? -9.259 -10.198 12.493 1.00 91.00 95 ILE A C 1
ATOM 707 O O . ILE A 1 95 ? -8.424 -10.819 11.835 1.00 91.00 95 ILE A O 1
ATOM 711 N N . LEU A 1 96 ? -9.690 -10.588 13.689 1.00 89.94 96 LEU A N 1
ATOM 712 C CA . LEU A 1 96 ? -9.282 -11.838 14.316 1.00 89.94 96 LEU A CA 1
ATOM 713 C C . LEU A 1 96 ? -10.315 -12.937 14.048 1.00 89.94 96 LEU A C 1
ATOM 715 O O . LEU A 1 96 ? -11.458 -12.644 13.696 1.00 89.94 96 LEU A O 1
ATOM 719 N N . ASP A 1 97 ? -9.892 -14.189 14.191 1.00 89.19 97 ASP A N 1
ATOM 720 C CA . ASP A 1 97 ? -10.776 -15.351 14.208 1.00 89.19 97 ASP A CA 1
ATOM 721 C C . ASP A 1 97 ? -11.775 -15.299 15.377 1.00 89.19 97 ASP A C 1
ATOM 723 O O . ASP A 1 97 ? -11.688 -14.451 16.267 1.00 89.19 97 ASP A O 1
ATOM 727 N N . GLU A 1 98 ? -12.752 -16.210 15.378 1.00 85.81 98 GLU A N 1
ATOM 728 C CA . GLU A 1 98 ? -13.798 -16.261 16.412 1.00 85.81 98 GLU A CA 1
ATOM 729 C C . GLU A 1 98 ? -13.228 -16.440 17.829 1.00 85.81 98 GLU A C 1
ATOM 731 O O . GLU A 1 98 ? -13.807 -15.941 18.793 1.00 85.81 98 GLU A O 1
ATOM 736 N N . ALA A 1 99 ? -12.075 -17.108 17.953 1.00 86.94 99 ALA A N 1
ATOM 737 C CA . ALA A 1 99 ? -11.364 -17.280 19.217 1.00 86.94 99 ALA A CA 1
ATOM 738 C C . ALA A 1 99 ? -10.631 -16.003 19.678 1.00 86.94 99 ALA A C 1
ATOM 740 O O . ALA A 1 99 ? -10.268 -15.889 20.849 1.00 86.94 99 ALA A O 1
ATOM 741 N N . GLY A 1 100 ? -10.420 -15.030 18.786 1.00 85.50 100 GLY A N 1
ATOM 742 C CA . GLY A 1 100 ? -9.654 -13.818 19.071 1.00 85.50 100 GLY A CA 1
ATOM 743 C C . GLY A 1 100 ? -8.151 -14.073 19.216 1.00 85.50 100 GLY A C 1
ATOM 744 O O . GLY A 1 100 ? -7.463 -13.282 19.862 1.00 85.50 100 GLY A O 1
ATOM 745 N N . GLU A 1 101 ? -7.643 -15.162 18.639 1.00 85.00 101 GLU A N 1
ATOM 746 C CA . GLU A 1 101 ? -6.261 -15.626 18.791 1.00 85.00 101 GLU A CA 1
ATOM 747 C C . GLU A 1 101 ? -5.414 -15.350 17.549 1.00 85.00 101 GLU A C 1
ATOM 749 O O . GLU A 1 101 ? -4.222 -15.047 17.662 1.00 85.00 101 GLU A O 1
ATOM 754 N N . LYS A 1 102 ? -6.011 -15.443 16.355 1.00 87.44 102 LYS A N 1
ATOM 755 C CA . LYS A 1 102 ? -5.292 -15.300 15.083 1.00 87.44 102 LYS A CA 1
ATOM 756 C C . LYS A 1 102 ? -5.877 -14.187 14.246 1.00 87.44 102 LYS A C 1
ATOM 758 O O . LYS A 1 102 ? -7.082 -14.092 14.066 1.00 87.44 102 LYS A O 1
ATOM 763 N N . ILE A 1 103 ? -5.004 -13.372 13.669 1.00 88.56 103 ILE A N 1
ATOM 764 C CA . ILE A 1 103 ? -5.402 -12.356 12.697 1.00 88.56 103 ILE A CA 1
ATOM 765 C C . ILE A 1 103 ? -5.652 -13.051 11.360 1.00 88.56 103 ILE A C 1
ATOM 767 O O . ILE A 1 103 ? -4.744 -13.667 10.804 1.00 88.56 103 ILE A O 1
ATOM 771 N N . ILE A 1 104 ? -6.877 -12.944 10.853 1.00 89.69 104 ILE A N 1
ATOM 772 C CA . ILE A 1 104 ? -7.316 -13.567 9.599 1.00 89.69 104 ILE A CA 1
ATOM 773 C C . ILE A 1 104 ? -7.347 -12.578 8.432 1.00 89.69 104 ILE A C 1
ATOM 775 O O . ILE A 1 104 ? -7.114 -12.975 7.293 1.00 89.69 104 ILE A O 1
ATOM 779 N N . PHE A 1 105 ? -7.594 -11.295 8.712 1.00 88.94 105 PHE A N 1
ATOM 780 C CA . PHE A 1 105 ? -7.603 -10.211 7.729 1.00 88.94 105 PHE A CA 1
ATOM 781 C C . PHE A 1 105 ? -7.198 -8.883 8.378 1.00 88.94 105 PHE A C 1
ATOM 783 O O . PHE A 1 105 ? -7.132 -8.750 9.601 1.00 88.94 105 PHE A O 1
ATOM 790 N N . TRP A 1 106 ? -6.979 -7.877 7.538 1.00 87.50 106 TRP A N 1
ATOM 791 C CA . TRP A 1 106 ? -6.781 -6.491 7.942 1.00 87.50 106 TRP A CA 1
ATOM 792 C C . TRP A 1 106 ? -7.726 -5.598 7.153 1.00 87.50 106 TRP A C 1
ATOM 794 O O . TRP A 1 106 ? -7.916 -5.804 5.954 1.00 87.50 106 TRP A O 1
ATOM 804 N N . THR A 1 107 ? -8.265 -4.572 7.800 1.00 89.44 107 THR A N 1
ATOM 805 C CA . THR A 1 107 ? -8.841 -3.416 7.109 1.00 89.44 107 THR A CA 1
ATOM 806 C C . THR A 1 107 ? -7.934 -2.222 7.313 1.00 89.44 107 THR A C 1
ATOM 808 O O . THR A 1 107 ? -7.369 -2.032 8.390 1.00 89.44 107 THR A O 1
ATOM 811 N N . ALA A 1 108 ? -7.749 -1.439 6.258 1.00 88.44 108 ALA A N 1
ATOM 812 C CA . ALA A 1 108 ? -6.900 -0.266 6.296 1.00 88.44 108 ALA A CA 1
ATOM 813 C C . ALA A 1 108 ? -7.528 0.873 5.501 1.00 88.44 108 ALA A C 1
ATOM 815 O O . ALA A 1 108 ? -8.138 0.656 4.454 1.00 88.44 108 ALA A O 1
ATOM 816 N N . SER A 1 109 ? -7.329 2.089 5.991 1.00 89.06 109 SER A N 1
ATOM 817 C CA . SER A 1 109 ? -7.678 3.321 5.301 1.00 89.06 109 SER A CA 1
ATOM 818 C C . SER A 1 109 ? -6.526 4.300 5.441 1.00 89.06 109 SER A C 1
ATOM 820 O O . SER A 1 109 ? -6.015 4.530 6.538 1.00 89.06 109 SER A O 1
ATOM 822 N N . GLN A 1 110 ? -6.114 4.888 4.324 1.00 86.50 110 GLN A N 1
ATOM 823 C CA . GLN A 1 110 ? -5.098 5.931 4.294 1.00 86.50 110 GLN A CA 1
ATOM 824 C C . GLN A 1 110 ? -5.760 7.262 3.948 1.00 86.50 110 GLN A C 1
ATOM 826 O O . GLN A 1 110 ? -6.548 7.339 3.007 1.00 86.50 110 GLN A O 1
ATOM 831 N N . GLY A 1 111 ? -5.454 8.296 4.726 1.00 85.81 111 GLY A N 1
ATOM 832 C CA . GLY A 1 111 ? -5.990 9.641 4.565 1.00 85.81 111 GLY A CA 1
ATOM 833 C C . GLY A 1 111 ? -4.859 10.655 4.483 1.00 85.81 111 GLY A C 1
ATOM 834 O O . GLY A 1 111 ? -3.893 10.573 5.240 1.00 85.81 111 GLY A O 1
ATOM 835 N N . HIS A 1 112 ? -4.971 11.612 3.561 1.00 88.56 112 HIS A N 1
ATOM 836 C CA . HIS A 1 112 ? -4.062 12.752 3.504 1.00 88.56 112 HIS A CA 1
ATOM 837 C C . HIS A 1 112 ? -4.551 13.833 4.466 1.00 88.56 112 HIS A C 1
ATOM 839 O O . HIS A 1 112 ? -5.665 14.339 4.328 1.00 88.56 112 HIS A O 1
ATOM 845 N N . HIS A 1 113 ? -3.712 14.207 5.423 1.00 90.00 113 HIS A N 1
ATOM 846 C CA . HIS A 1 113 ? -3.982 15.306 6.338 1.00 90.00 113 HIS A CA 1
ATOM 847 C C . HIS A 1 113 ? -3.261 16.564 5.865 1.00 90.00 113 HIS A C 1
ATOM 849 O O . HIS A 1 113 ? -2.093 16.517 5.495 1.00 90.00 113 HIS A O 1
ATOM 855 N N . VAL A 1 114 ? -3.969 17.692 5.888 1.00 85.94 114 VAL A N 1
ATOM 856 C CA . VAL A 1 114 ? -3.460 18.982 5.394 1.00 85.94 114 VAL A CA 1
ATOM 857 C C . VAL A 1 114 ? -2.209 19.430 6.155 1.00 85.94 114 VAL A C 1
ATOM 859 O O . VAL A 1 114 ? -1.254 19.906 5.548 1.00 85.94 114 VAL A O 1
ATOM 862 N N . ASP A 1 115 ? -2.211 19.250 7.475 1.00 88.88 115 ASP A N 1
ATOM 863 C CA . ASP A 1 115 ? -1.114 19.587 8.380 1.00 88.88 115 ASP A CA 1
ATOM 864 C C . ASP A 1 115 ? -1.112 18.576 9.539 1.00 88.88 115 ASP A C 1
ATOM 866 O O . ASP A 1 115 ? -2.173 18.172 10.028 1.00 88.88 115 ASP A O 1
ATOM 870 N N . ILE A 1 116 ? 0.079 18.128 9.936 1.00 89.94 116 ILE A N 1
ATOM 871 C CA . ILE A 1 116 ? 0.315 17.281 11.118 1.00 89.94 116 ILE A CA 1
ATOM 872 C C . ILE A 1 116 ? 1.547 17.786 11.898 1.00 89.94 116 ILE A C 1
ATOM 874 O O . ILE A 1 116 ? 2.339 17.002 12.425 1.00 89.94 116 ILE A O 1
ATOM 878 N N . GLY A 1 117 ? 1.733 19.108 11.929 1.00 88.06 117 GLY A N 1
ATOM 879 C CA . GLY A 1 117 ? 2.830 19.805 12.608 1.00 88.06 117 GLY A CA 1
ATOM 880 C C . GLY A 1 117 ? 4.080 19.950 11.748 1.00 88.06 117 GLY A C 1
ATOM 881 O O . GLY A 1 117 ? 4.126 19.429 10.643 1.00 88.06 117 GLY A O 1
ATOM 882 N N . GLY A 1 118 ? 5.089 20.660 12.248 1.00 86.31 118 GLY A N 1
ATOM 883 C CA . GLY A 1 118 ? 6.353 20.920 11.556 1.00 86.31 118 GLY A CA 1
ATOM 884 C C . GLY A 1 118 ? 6.718 22.394 11.426 1.00 86.31 118 GLY A C 1
ATOM 885 O O . GLY A 1 118 ? 6.026 23.283 11.938 1.00 86.31 118 GLY A O 1
ATOM 886 N N . ILE A 1 119 ? 7.823 22.645 10.722 1.00 82.44 119 ILE A N 1
ATOM 887 C CA . ILE A 1 119 ? 8.404 23.983 10.546 1.00 82.44 119 ILE A CA 1
ATOM 888 C C . ILE A 1 119 ? 7.528 24.929 9.712 1.00 82.44 119 ILE A C 1
ATOM 890 O O . ILE A 1 119 ? 7.356 26.090 10.077 1.00 82.44 119 ILE A O 1
ATOM 894 N N . LEU A 1 120 ? 6.927 24.438 8.626 1.00 79.88 120 LEU A N 1
ATOM 895 C CA . LEU A 1 120 ? 6.054 25.227 7.753 1.00 79.88 120 LEU A CA 1
ATOM 896 C C . LEU A 1 120 ? 4.617 24.698 7.803 1.00 79.88 120 LEU A C 1
ATOM 898 O O . LEU A 1 120 ? 4.431 23.491 7.962 1.00 79.88 120 LEU A O 1
ATOM 902 N N . PRO A 1 121 ? 3.606 25.575 7.657 1.00 77.00 121 PRO A N 1
ATOM 903 C CA . PRO A 1 121 ? 2.232 25.145 7.442 1.00 77.00 121 PRO A CA 1
ATOM 904 C C . PRO A 1 121 ? 2.102 24.300 6.174 1.00 77.00 121 PRO A C 1
ATOM 906 O O . PRO A 1 121 ? 2.653 24.649 5.127 1.00 77.00 121 PRO A O 1
ATOM 909 N N . GLY A 1 122 ? 1.315 23.232 6.265 1.00 71.25 122 GLY A N 1
ATOM 910 C CA . GLY A 1 122 ? 0.988 22.369 5.134 1.00 71.25 122 GLY A CA 1
ATOM 911 C C . GLY A 1 122 ? 1.742 21.040 5.124 1.00 71.25 122 GLY A C 1
ATOM 912 O O . GLY A 1 122 ? 2.443 20.664 6.063 1.00 71.25 122 GLY A O 1
ATOM 913 N N . SER A 1 123 ? 1.566 20.295 4.036 1.00 64.19 123 SER A N 1
ATOM 914 C CA . SER A 1 123 ? 1.940 18.882 3.972 1.00 64.19 123 SER A CA 1
ATOM 915 C C . SER A 1 123 ? 3.389 18.622 3.541 1.00 64.19 123 SER A C 1
ATOM 917 O O . SER A 1 123 ? 3.877 17.499 3.670 1.00 64.19 123 SER A O 1
ATOM 919 N N . MET A 1 124 ? 4.084 19.629 2.996 1.00 64.56 124 MET A N 1
ATOM 920 C CA . MET A 1 124 ? 5.361 19.446 2.295 1.00 64.56 124 MET A CA 1
ATOM 921 C C . MET A 1 124 ? 6.313 20.642 2.438 1.00 64.56 124 MET A C 1
ATOM 923 O O . MET A 1 124 ? 6.456 21.430 1.502 1.00 64.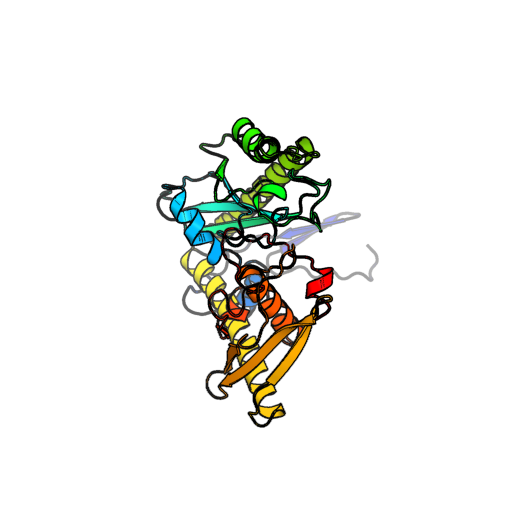56 124 MET A O 1
ATOM 927 N N . PRO A 1 125 ? 7.019 20.793 3.570 1.00 64.56 125 PRO A N 1
ATOM 928 C CA . PRO A 1 125 ? 8.073 21.800 3.676 1.00 64.56 125 PRO A CA 1
ATOM 929 C C . PRO A 1 125 ? 9.200 21.494 2.671 1.00 64.56 125 PRO A C 1
ATOM 931 O O . PRO A 1 125 ? 9.840 20.439 2.744 1.00 64.56 125 PRO A O 1
ATOM 934 N N . SER A 1 126 ? 9.428 22.400 1.714 1.00 60.81 126 SER A N 1
ATOM 935 C CA . SER A 1 126 ? 10.410 22.259 0.621 1.00 60.81 126 SER A CA 1
ATOM 936 C C . SER A 1 126 ? 11.863 22.393 1.078 1.00 60.81 126 SER A C 1
ATOM 938 O O . SER A 1 126 ? 12.754 21.797 0.489 1.00 60.81 126 SER A O 1
ATOM 940 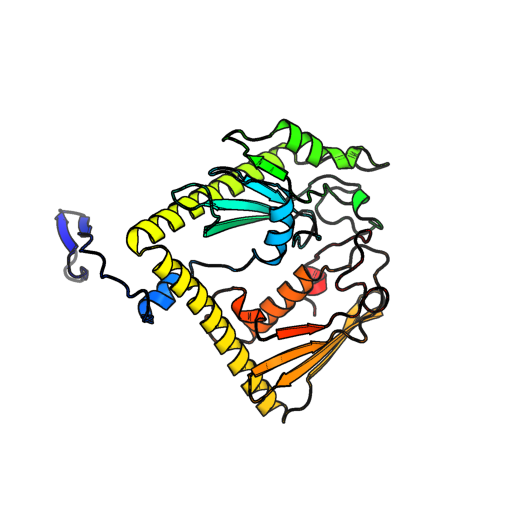N N . ASN A 1 127 ? 12.105 23.124 2.165 1.00 62.38 127 ASN A N 1
ATOM 941 C CA . ASN A 1 127 ? 13.434 23.414 2.709 1.00 62.38 127 ASN A CA 1
ATOM 942 C C . ASN A 1 127 ? 13.872 22.462 3.839 1.00 62.38 127 ASN A C 1
ATOM 944 O O . ASN A 1 127 ? 14.855 22.737 4.531 1.00 62.38 127 ASN A O 1
ATOM 948 N N . SER A 1 128 ? 13.129 21.379 4.080 1.00 61.19 128 SER A N 1
ATOM 949 C CA . SER A 1 128 ? 13.411 20.476 5.194 1.00 61.19 128 SER A CA 1
ATOM 950 C C . SER A 1 128 ? 14.538 19.497 4.866 1.00 61.19 128 SER A C 1
ATOM 952 O O . SER A 1 128 ? 14.485 18.784 3.864 1.00 61.19 128 SER A O 1
ATOM 954 N N . LYS A 1 129 ? 15.532 19.456 5.757 1.00 64.06 129 LYS A N 1
ATOM 955 C CA . LYS A 1 129 ? 16.771 18.675 5.625 1.00 64.06 129 LYS A CA 1
ATOM 956 C C . LYS A 1 129 ? 16.810 17.426 6.507 1.00 64.06 129 LYS A C 1
ATOM 958 O O . LYS A 1 129 ? 17.665 16.576 6.309 1.00 64.06 129 LYS A O 1
ATOM 963 N N . GLU A 1 130 ? 15.884 17.301 7.457 1.00 64.25 130 GLU A N 1
ATOM 964 C CA . GLU A 1 130 ? 15.835 16.199 8.423 1.00 64.25 130 GLU A CA 1
ATOM 965 C C . GLU A 1 130 ? 14.380 15.799 8.706 1.00 64.25 130 GLU A C 1
ATOM 967 O O . GLU A 1 130 ? 13.475 16.638 8.688 1.00 64.25 130 GLU A O 1
ATOM 972 N N . LEU A 1 131 ? 14.138 14.510 8.977 1.00 59.19 131 LEU A N 1
ATOM 973 C CA . LEU A 1 131 ? 12.784 13.957 9.121 1.00 59.19 131 LEU A CA 1
ATOM 974 C C . LEU A 1 131 ? 11.974 14.594 10.270 1.00 59.19 131 LEU A C 1
ATOM 976 O O . LEU A 1 131 ? 10.766 14.784 10.135 1.00 59.19 131 LEU A O 1
ATOM 980 N N . TRP A 1 132 ? 12.623 14.951 11.383 1.00 57.12 132 TRP A N 1
ATOM 981 C CA . TRP A 1 132 ? 11.956 15.510 12.568 1.00 57.12 132 TRP A CA 1
ATOM 982 C C . TRP A 1 132 ? 11.437 16.938 12.365 1.00 57.12 132 TRP A C 1
ATOM 984 O O . TRP A 1 132 ? 10.475 17.333 13.017 1.00 57.12 132 TRP A O 1
ATOM 994 N N . GLY A 1 133 ? 12.020 17.701 11.434 1.00 57.25 133 GLY A N 1
ATOM 995 C CA . GLY A 1 133 ? 11.596 19.074 11.149 1.00 57.25 133 GLY A CA 1
ATOM 996 C C . GLY A 1 133 ? 10.330 19.168 10.291 1.00 57.25 133 GLY A C 1
ATOM 997 O O . GLY A 1 133 ? 9.824 20.268 10.059 1.00 57.25 133 GLY A O 1
ATOM 998 N N . LYS A 1 134 ? 9.828 18.035 9.776 1.00 63.81 134 LYS A N 1
ATOM 999 C CA . LYS A 1 134 ? 8.731 18.019 8.802 1.00 63.81 134 LYS A CA 1
ATOM 1000 C C . LYS A 1 134 ? 7.355 17.965 9.422 1.00 63.81 134 LYS A C 1
ATOM 1002 O O . LYS A 1 134 ? 6.548 18.820 9.106 1.00 63.81 134 LYS A O 1
ATOM 1007 N N . ASN A 1 135 ? 7.079 16.923 10.200 1.00 79.44 135 ASN A N 1
ATOM 1008 C CA . ASN A 1 135 ? 5.739 16.537 10.627 1.00 79.44 135 ASN A CA 1
ATOM 1009 C C . ASN A 1 135 ? 5.815 15.497 11.757 1.00 79.44 135 ASN A C 1
ATOM 1011 O O . ASN A 1 135 ? 6.863 14.887 11.972 1.00 79.44 135 ASN A O 1
ATOM 1015 N N . ALA A 1 136 ? 4.696 15.235 12.435 1.00 86.00 136 ALA A N 1
ATOM 1016 C CA . ALA A 1 136 ? 4.596 14.133 13.389 1.00 86.00 136 ALA A CA 1
ATOM 1017 C C . ALA A 1 136 ? 4.924 12.781 12.725 1.00 86.00 136 ALA A C 1
ATOM 1019 O O . ALA A 1 136 ? 4.375 12.438 11.675 1.00 86.00 136 ALA A O 1
ATOM 1020 N N . VAL A 1 137 ? 5.805 11.993 13.350 1.00 86.38 137 VAL A N 1
ATOM 1021 C CA . VAL A 1 137 ? 6.200 10.658 12.872 1.00 86.38 137 VAL A CA 1
ATOM 1022 C C . VAL A 1 137 ? 5.683 9.593 13.833 1.00 86.38 137 VAL A C 1
ATOM 1024 O O . VAL A 1 137 ? 6.144 9.466 14.964 1.00 86.38 137 VAL A O 1
ATOM 1027 N N . ILE A 1 138 ? 4.753 8.776 13.351 1.00 88.25 138 ILE A N 1
ATOM 1028 C CA . ILE A 1 138 ? 4.063 7.726 14.092 1.00 88.25 138 ILE A CA 1
ATOM 1029 C C . ILE A 1 138 ? 4.451 6.384 13.471 1.00 88.25 138 ILE A C 1
ATOM 1031 O O . ILE A 1 138 ? 4.028 6.034 12.369 1.00 88.25 138 ILE A O 1
ATOM 1035 N N . LYS A 1 139 ? 5.292 5.620 14.179 1.00 84.12 139 LYS A N 1
ATOM 1036 C CA . LYS A 1 139 ? 5.723 4.282 13.736 1.00 84.12 139 LYS A CA 1
ATOM 1037 C C . LYS A 1 139 ? 4.570 3.290 13.809 1.00 84.12 139 LYS A C 1
ATOM 1039 O O . LYS A 1 139 ? 4.155 2.741 12.796 1.00 84.12 139 LYS A O 1
ATOM 1044 N N . ALA A 1 140 ? 4.055 3.075 15.008 1.00 86.75 140 ALA A N 1
ATOM 1045 C CA . ALA A 1 140 ? 2.909 2.223 15.259 1.00 86.75 140 ALA A CA 1
ATOM 1046 C C . ALA A 1 140 ? 2.315 2.639 16.606 1.00 86.75 140 ALA A C 1
ATOM 1048 O O . ALA A 1 140 ? 3.018 2.628 17.617 1.00 86.75 140 ALA A O 1
ATOM 1049 N N . PHE A 1 141 ? 1.046 3.030 16.618 1.00 91.12 141 PHE A N 1
ATOM 1050 C CA . PHE A 1 141 ? 0.356 3.494 17.818 1.00 91.12 141 PHE A CA 1
ATOM 1051 C C . PHE A 1 141 ? -1.044 2.888 17.882 1.00 91.12 141 PHE A C 1
ATOM 1053 O O . PHE A 1 141 ? -1.786 2.967 16.907 1.00 91.12 141 PHE A O 1
ATOM 1060 N N . LYS A 1 142 ? -1.418 2.274 19.011 1.00 93.00 142 LYS A N 1
ATOM 1061 C CA . LYS A 1 142 ? -2.786 1.778 19.219 1.00 93.00 142 LYS A CA 1
ATOM 1062 C C . LYS A 1 142 ? -3.701 2.961 19.542 1.00 93.00 142 LYS A C 1
ATOM 1064 O O . LYS A 1 142 ? -3.798 3.353 20.698 1.00 93.00 142 LYS A O 1
ATOM 1069 N N . ILE A 1 143 ? -4.344 3.525 18.522 1.00 95.12 143 ILE A N 1
ATOM 1070 C CA . ILE A 1 143 ? -5.255 4.667 18.660 1.00 95.12 143 ILE A CA 1
ATOM 1071 C C . ILE A 1 143 ? -6.590 4.280 19.305 1.00 95.12 143 ILE A C 1
ATOM 1073 O O . ILE A 1 143 ? -7.200 5.097 19.988 1.00 95.12 143 ILE A O 1
ATOM 1077 N N . ILE A 1 144 ? -7.036 3.034 19.132 1.00 95.25 144 ILE A N 1
ATOM 1078 C CA . ILE A 1 144 ? -8.138 2.469 19.915 1.00 95.25 144 ILE A CA 1
ATOM 1079 C C . ILE A 1 144 ? -7.606 1.242 20.631 1.00 95.25 144 ILE A C 1
ATOM 1081 O O . ILE A 1 144 ? -7.017 0.359 20.003 1.00 95.25 144 ILE A O 1
ATOM 1085 N N . LYS A 1 145 ? -7.802 1.206 21.946 1.00 93.00 145 LYS A N 1
ATOM 1086 C CA . LYS A 1 145 ? -7.368 0.119 22.819 1.00 93.00 145 LYS A CA 1
ATOM 1087 C C . LYS A 1 145 ? -8.498 -0.201 23.782 1.00 93.00 145 LYS A C 1
ATOM 1089 O O . LYS A 1 145 ? -9.006 0.697 24.440 1.00 93.00 145 LYS A O 1
ATOM 1094 N N . ASN A 1 146 ? -8.889 -1.474 23.865 1.00 88.19 146 ASN A N 1
ATOM 1095 C CA . ASN A 1 146 ? -10.021 -1.917 24.695 1.00 88.19 146 ASN A CA 1
ATOM 1096 C C . ASN A 1 146 ? -11.326 -1.121 24.433 1.00 88.19 146 ASN A C 1
ATOM 1098 O O . ASN A 1 146 ? -12.087 -0.856 25.357 1.00 88.19 146 ASN A O 1
ATOM 1102 N N . GLY A 1 147 ? -11.571 -0.710 23.184 1.00 88.75 147 GLY A N 1
ATOM 1103 C CA . GLY A 1 147 ? -12.747 0.087 22.810 1.00 88.75 147 GLY A CA 1
ATOM 1104 C C . GLY A 1 147 ? -12.653 1.586 23.123 1.00 88.75 147 GLY A C 1
ATOM 1105 O O . GLY A 1 147 ? -13.566 2.328 22.773 1.00 88.75 147 GLY A O 1
ATOM 1106 N N . GLU A 1 148 ? -11.554 2.054 23.717 1.00 94.81 148 GLU A N 1
ATOM 1107 C CA . GLU A 1 148 ? -11.357 3.460 24.071 1.00 94.81 148 GLU A CA 1
ATOM 1108 C C . GLU A 1 148 ? -10.420 4.161 23.083 1.00 94.81 148 GLU A C 1
ATOM 1110 O O . GLU A 1 148 ? -9.311 3.689 22.807 1.00 94.81 148 GLU A O 1
ATOM 1115 N N . PHE A 1 149 ? -10.850 5.317 22.574 1.00 95.81 149 PHE A N 1
ATOM 1116 C CA . PHE A 1 149 ? -10.034 6.172 21.716 1.00 95.81 149 PHE A CA 1
ATOM 1117 C C . PHE A 1 149 ? -8.993 6.922 22.558 1.00 95.81 149 PHE A C 1
ATOM 1119 O O . PHE A 1 149 ? -9.344 7.688 23.454 1.00 95.81 149 PHE A O 1
ATOM 1126 N N . GLN A 1 150 ? -7.715 6.704 22.261 1.00 97.00 150 GLN A N 1
ATOM 1127 C CA . GLN A 1 150 ? -6.570 7.242 22.999 1.00 97.00 150 GLN A CA 1
ATOM 1128 C C . GLN A 1 150 ? -6.291 8.697 22.577 1.00 97.00 150 GLN A C 1
ATOM 1130 O O . GLN A 1 150 ? -5.300 9.001 21.911 1.00 97.00 150 GLN A O 1
ATOM 1135 N N . GLU A 1 151 ? -7.234 9.597 22.880 1.00 96.81 151 GLU A N 1
ATOM 1136 C CA . GLU A 1 151 ? -7.217 10.983 22.388 1.00 96.81 151 GLU A CA 1
ATOM 1137 C C . GLU A 1 151 ? -6.030 11.782 22.924 1.00 96.81 151 GLU A C 1
ATOM 1139 O O . GLU A 1 151 ? -5.382 12.504 22.171 1.00 96.81 151 GLU A O 1
ATOM 1144 N N . LYS A 1 152 ? -5.719 11.629 24.214 1.00 97.12 152 LYS A N 1
ATOM 1145 C CA . LYS A 1 152 ? -4.640 12.371 24.870 1.00 97.12 152 LYS A CA 1
ATOM 1146 C C . LYS A 1 152 ? -3.284 12.036 24.251 1.00 97.12 152 LYS A C 1
ATOM 1148 O O . LYS A 1 152 ? -2.549 12.929 23.849 1.00 97.12 152 LYS A O 1
ATOM 1153 N N . GLU A 1 153 ? -2.984 10.752 24.119 1.00 96.38 153 GLU A N 1
ATOM 1154 C CA . GLU A 1 153 ? -1.738 10.258 23.541 1.00 96.38 153 GLU A CA 1
ATOM 1155 C C . GLU A 1 153 ? -1.628 10.624 22.055 1.00 96.38 153 GLU A C 1
ATOM 1157 O O . GLU A 1 153 ? -0.540 10.935 21.571 1.00 96.38 153 GLU A O 1
ATOM 1162 N N . LEU A 1 154 ? -2.750 10.635 21.323 1.00 96.31 154 LEU A N 1
ATOM 1163 C CA . LEU A 1 154 ? -2.777 11.135 19.950 1.00 96.31 154 LEU A CA 1
ATOM 1164 C C . LEU A 1 154 ? -2.414 12.624 19.883 1.00 96.31 154 LEU A C 1
ATOM 1166 O O . LEU A 1 154 ? -1.630 13.015 19.017 1.00 96.31 154 LEU A O 1
ATOM 1170 N N . ILE A 1 155 ? -2.970 13.449 20.774 1.00 96.31 155 ILE A N 1
ATOM 1171 C CA . ILE A 1 155 ? -2.635 14.876 20.855 1.00 96.31 155 ILE A CA 1
ATOM 1172 C C . ILE A 1 155 ? -1.141 15.036 21.139 1.00 96.31 155 ILE A C 1
ATOM 1174 O O . ILE A 1 155 ? -0.473 15.778 20.421 1.00 96.31 155 ILE A O 1
ATOM 1178 N N . ASP A 1 156 ? -0.595 14.296 22.105 1.00 95.12 156 ASP A N 1
ATOM 1179 C CA . ASP A 1 156 ? 0.833 14.340 22.429 1.00 95.12 156 ASP A CA 1
ATOM 1180 C C . ASP A 1 156 ? 1.701 14.003 21.202 1.00 95.1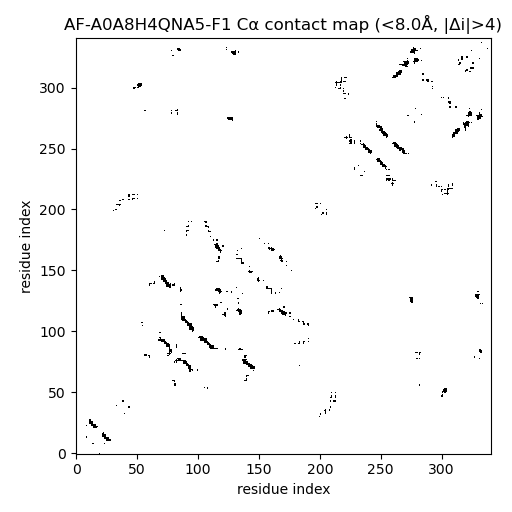2 156 ASP A C 1
ATOM 1182 O O . ASP A 1 156 ? 2.671 14.706 20.915 1.00 95.12 156 ASP A O 1
ATOM 1186 N N . LEU A 1 157 ? 1.322 12.985 20.417 1.00 94.31 157 LEU A N 1
ATOM 1187 C CA . LEU A 1 157 ? 2.015 12.613 19.176 1.00 94.31 157 LEU A CA 1
ATOM 1188 C C . LEU A 1 157 ? 1.942 13.703 18.096 1.00 94.31 157 LEU A C 1
ATOM 1190 O O . LEU A 1 157 ? 2.943 13.977 17.434 1.00 94.31 157 LEU A O 1
ATOM 1194 N N . LEU A 1 158 ? 0.776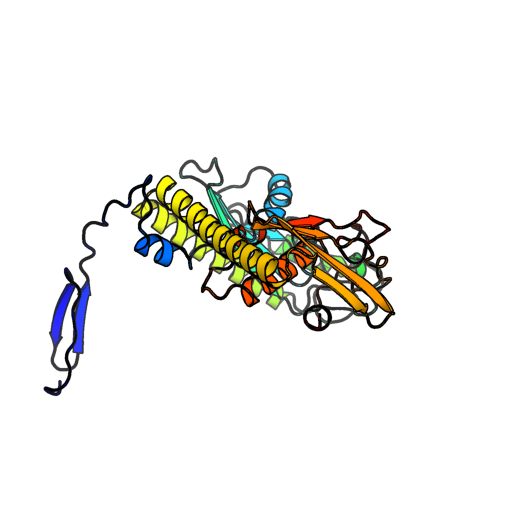 14.326 17.904 1.00 94.12 158 LEU A N 1
ATOM 1195 C CA . LEU A 1 158 ? 0.572 15.380 16.902 1.00 94.12 158 LEU A CA 1
ATOM 1196 C C . LEU A 1 158 ? 1.189 16.726 17.315 1.00 94.12 158 LEU A C 1
ATO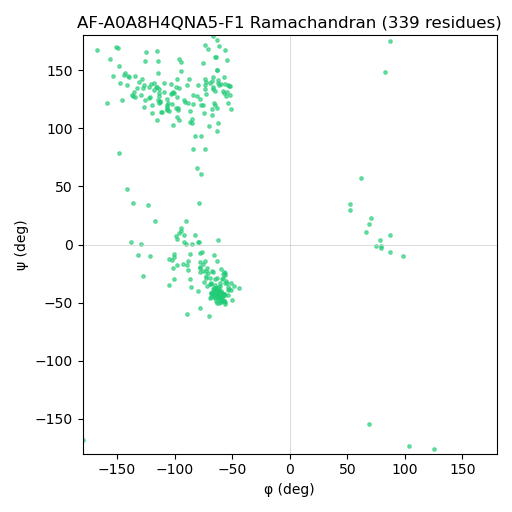M 1198 O O . LEU A 1 158 ? 1.487 17.561 16.456 1.00 94.12 158 LEU A O 1
ATOM 1202 N N . MET A 1 159 ? 1.397 16.938 18.615 1.00 94.25 159 MET A N 1
ATOM 1203 C CA . MET A 1 159 ? 2.049 18.125 19.170 1.00 94.25 159 MET A CA 1
ATOM 1204 C C . MET A 1 159 ? 3.557 17.946 19.366 1.00 94.25 159 MET A C 1
ATOM 1206 O O . MET A 1 159 ? 4.270 18.945 19.449 1.00 94.25 159 MET A O 1
ATOM 1210 N N . ALA A 1 160 ? 4.065 16.708 19.364 1.00 91.56 160 ALA A N 1
ATOM 1211 C CA . ALA A 1 160 ? 5.486 16.389 19.505 1.00 91.56 160 ALA A CA 1
ATOM 1212 C C . ALA A 1 160 ? 6.432 17.195 18.589 1.00 91.56 160 ALA A C 1
ATOM 1214 O O . ALA A 1 160 ? 7.506 17.564 19.068 1.00 91.56 160 ALA A O 1
ATOM 1215 N N . PRO A 1 161 ? 6.077 17.553 17.333 1.00 89.88 161 PRO A N 1
ATOM 1216 C CA . PRO A 1 161 ? 6.936 18.409 16.516 1.00 89.88 161 PRO A CA 1
ATOM 1217 C C . PRO A 1 161 ? 7.287 19.758 17.168 1.00 89.88 161 PRO A C 1
ATOM 1219 O O . PRO A 1 161 ? 8.357 20.290 16.896 1.00 89.88 161 PRO A O 1
ATOM 1222 N N . ALA A 1 162 ? 6.457 20.292 18.076 1.00 89.81 162 ALA A N 1
ATOM 1223 C CA . ALA A 1 162 ? 6.737 21.530 18.815 1.00 89.81 162 ALA A CA 1
ATOM 1224 C C . ALA A 1 162 ? 7.968 21.451 19.741 1.00 89.81 162 ALA A C 1
ATOM 1226 O O . ALA A 1 162 ? 8.437 22.477 20.225 1.00 89.81 162 ALA A O 1
ATOM 1227 N N . GLN A 1 163 ? 8.487 20.249 20.013 1.00 87.88 163 GLN A N 1
ATOM 1228 C CA . GLN A 1 163 ? 9.686 20.053 20.835 1.00 87.88 163 GLN A CA 1
ATOM 1229 C C . GLN A 1 163 ? 10.975 20.446 20.098 1.00 87.88 163 GLN A C 1
ATOM 1231 O O . GLN A 1 163 ? 12.021 20.599 20.728 1.00 87.88 163 GLN A O 1
ATOM 1236 N N . PHE A 1 164 ? 10.913 20.615 18.774 1.00 83.31 164 PHE A N 1
ATOM 1237 C CA . PHE A 1 164 ? 12.067 20.955 17.952 1.00 83.31 164 PHE A CA 1
ATOM 1238 C C . PHE A 1 164 ? 12.136 22.463 17.656 1.00 83.31 164 PHE A C 1
ATOM 1240 O O . PHE A 1 164 ? 11.100 23.090 17.413 1.00 83.31 164 PHE A O 1
ATOM 1247 N N . PRO A 1 165 ? 13.341 23.070 17.619 1.00 83.31 165 PRO A N 1
ATOM 1248 C CA . PRO A 1 165 ? 13.496 24.500 17.357 1.00 83.31 165 PRO A CA 1
ATOM 1249 C C . PRO A 1 165 ? 12.827 24.940 16.046 1.00 83.31 165 PRO A C 1
ATOM 1251 O O . PRO A 1 165 ? 13.071 24.367 14.987 1.00 83.31 165 PRO A O 1
ATOM 1254 N N . GLY A 1 166 ? 11.980 25.971 16.119 1.00 83.88 166 GLY A N 1
ATOM 1255 C CA . GLY A 1 166 ? 11.279 26.537 14.959 1.00 83.88 166 GLY A CA 1
ATOM 1256 C C . GLY A 1 166 ? 10.103 25.704 14.431 1.00 83.88 166 GLY A C 1
ATOM 1257 O O . GLY A 1 166 ? 9.437 26.136 13.493 1.00 83.88 166 GLY A O 1
ATOM 1258 N N . CYS A 1 167 ? 9.816 24.544 15.024 1.00 86.56 167 CYS A N 1
ATOM 1259 C CA . CYS A 1 167 ? 8.675 23.710 14.663 1.00 86.56 167 CYS A CA 1
ATOM 1260 C C . CYS A 1 167 ? 7.466 23.995 15.562 1.00 86.56 167 CYS A C 1
ATOM 1262 O O . CYS A 1 167 ? 7.591 24.486 16.682 1.00 86.56 167 CYS A O 1
ATOM 1264 N N . GLN A 1 168 ? 6.273 23.673 15.065 1.00 88.94 168 GLN A N 1
ATOM 1265 C CA . GLN A 1 168 ? 5.035 23.717 15.843 1.00 88.94 168 GLN A CA 1
ATOM 1266 C C . GLN A 1 168 ? 4.325 22.371 15.764 1.00 88.94 168 GLN A C 1
ATOM 1268 O O . GLN A 1 168 ? 4.535 21.608 14.821 1.00 88.94 168 GLN A O 1
ATOM 1273 N N . GLY A 1 169 ? 3.464 22.091 16.740 1.00 91.06 169 GLY A N 1
ATOM 1274 C CA . GLY A 1 169 ? 2.514 20.990 16.645 1.00 91.06 169 GLY A CA 1
ATOM 1275 C C . GLY A 1 169 ? 1.526 21.209 15.502 1.00 91.06 169 GLY A C 1
ATOM 1276 O O . GLY A 1 169 ? 1.553 22.245 14.830 1.00 91.06 169 GLY A O 1
ATOM 1277 N N . THR A 1 170 ? 0.661 20.227 15.267 1.00 92.94 170 THR A N 1
ATOM 1278 C CA . THR A 1 170 ? -0.355 20.362 14.220 1.00 92.94 170 THR A CA 1
ATOM 1279 C C . THR A 1 170 ? -1.188 21.633 14.369 1.00 92.94 170 THR A C 1
ATOM 1281 O O . THR A 1 170 ? -1.629 22.002 15.459 1.00 92.94 170 THR A O 1
ATOM 1284 N N . ARG A 1 171 ? -1.428 22.289 13.234 1.00 93.56 171 ARG A N 1
ATOM 1285 C CA . ARG A 1 171 ? -2.296 23.471 13.129 1.00 93.56 171 ARG A CA 1
ATOM 1286 C C . ARG A 1 171 ? -3.762 23.091 12.910 1.00 93.56 171 ARG A C 1
ATOM 1288 O O . ARG A 1 171 ? -4.633 23.952 12.980 1.00 93.56 171 ARG A O 1
ATOM 1295 N N . CYS A 1 172 ? -4.032 21.807 12.675 1.00 93.19 172 CYS A N 1
ATOM 1296 C CA . CYS A 1 172 ? -5.337 21.262 12.301 1.00 93.19 172 CYS A CA 1
ATOM 1297 C C . CYS A 1 172 ? -5.810 20.178 13.283 1.00 93.19 172 CYS A C 1
ATOM 1299 O O . CYS A 1 172 ? -6.448 19.212 12.871 1.00 93.19 172 CYS A O 1
ATOM 1301 N N . LEU A 1 173 ? -5.491 20.310 14.579 1.00 94.69 173 LEU A N 1
ATOM 1302 C CA . LEU A 1 173 ? -5.674 19.242 15.574 1.00 94.69 173 LEU A CA 1
ATOM 1303 C C . LEU A 1 173 ? -7.079 18.622 15.559 1.00 94.69 173 LEU A C 1
ATOM 1305 O O . LEU A 1 173 ? -7.214 17.399 15.521 1.00 94.69 173 LEU A O 1
ATOM 1309 N N . GLN A 1 174 ? -8.116 19.463 15.544 1.00 94.81 174 GLN A N 1
ATOM 1310 C CA . GLN A 1 174 ? -9.503 19.002 15.534 1.00 94.81 174 GLN A CA 1
ATOM 1311 C C . GLN A 1 174 ? -9.819 18.187 14.272 1.00 94.81 174 GLN A C 1
ATOM 1313 O O . GLN A 1 174 ? -10.397 17.104 14.370 1.00 94.81 174 GLN A O 1
ATOM 1318 N N . ASP A 1 175 ? -9.384 18.659 13.103 1.00 94.56 175 ASP A N 1
ATOM 1319 C CA . ASP A 1 175 ? -9.575 17.956 11.833 1.00 94.56 175 ASP A CA 1
ATOM 1320 C C . ASP A 1 175 ? -8.777 16.650 11.797 1.00 94.56 175 ASP A C 1
ATOM 1322 O O . ASP A 1 175 ? -9.277 15.634 11.317 1.00 94.56 175 ASP A O 1
ATOM 1326 N N . ASN A 1 176 ? -7.555 16.630 12.351 1.00 95.25 176 ASN A N 1
ATOM 1327 C CA . ASN A 1 176 ? -6.769 15.402 12.453 1.00 95.25 176 ASN A CA 1
ATOM 1328 C C . ASN A 1 176 ? -7.523 14.338 13.259 1.00 95.25 176 ASN A C 1
ATOM 1330 O O . ASN A 1 176 ? -7.652 13.207 12.790 1.00 95.25 176 ASN A O 1
ATOM 1334 N N . ILE A 1 177 ? -8.051 14.701 14.432 1.00 95.75 177 ILE A N 1
ATOM 1335 C CA . ILE A 1 177 ? -8.801 13.784 15.302 1.00 95.75 177 ILE A CA 1
ATOM 1336 C C . ILE A 1 177 ? -10.067 13.281 14.597 1.00 95.75 177 ILE A C 1
ATOM 1338 O O . ILE A 1 177 ? -10.328 12.075 14.597 1.00 95.75 177 ILE A O 1
ATOM 1342 N N . LEU A 1 178 ? -10.845 14.176 13.979 1.00 95.06 178 LEU A N 1
ATOM 1343 C CA . LEU A 1 178 ? -12.081 13.811 13.282 1.00 95.06 178 LEU A CA 1
ATOM 1344 C C . LEU A 1 178 ? -11.817 12.890 12.085 1.00 95.06 178 LEU A C 1
ATOM 1346 O O . LEU A 1 178 ? -12.500 11.875 11.937 1.00 95.06 178 LEU A O 1
ATOM 1350 N N . ASN A 1 179 ? -10.791 13.178 11.284 1.00 95.06 179 ASN A N 1
ATOM 1351 C CA . ASN A 1 179 ? -10.411 12.349 10.141 1.00 95.06 179 ASN A CA 1
ATOM 1352 C C . ASN A 1 179 ? -9.942 10.953 10.579 1.00 95.06 179 ASN A C 1
ATOM 1354 O O . ASN A 1 179 ? -10.380 9.959 10.002 1.00 95.06 179 ASN A O 1
ATOM 1358 N N . ILE A 1 180 ? -9.141 10.849 11.647 1.00 95.94 180 ILE A N 1
ATOM 1359 C CA . ILE A 1 180 ? -8.699 9.550 12.188 1.00 95.94 180 ILE A CA 1
ATOM 1360 C C . ILE A 1 180 ? -9.895 8.742 12.718 1.00 95.94 180 ILE A C 1
ATOM 1362 O O . ILE A 1 180 ? -9.982 7.535 12.477 1.00 95.94 180 ILE A O 1
ATOM 1366 N N . LYS A 1 181 ? -10.852 9.387 13.402 1.00 95.62 181 LYS A N 1
ATOM 1367 C CA . LYS A 1 181 ? -12.101 8.736 13.843 1.00 95.62 181 LYS A CA 1
ATOM 1368 C C . LYS A 1 181 ? -12.928 8.245 12.647 1.00 95.62 181 LYS A C 1
ATOM 1370 O O . LYS A 1 181 ? -13.428 7.121 12.679 1.00 95.62 181 LYS A O 1
ATOM 1375 N N . ALA A 1 182 ? -13.024 9.035 11.577 1.00 95.38 182 ALA A N 1
ATOM 1376 C CA . ALA A 1 182 ? -13.718 8.644 10.351 1.00 95.38 182 ALA A CA 1
ATOM 1377 C C . ALA A 1 182 ? -13.046 7.443 9.657 1.00 95.38 182 ALA A C 1
ATOM 1379 O O . ALA A 1 182 ? -13.728 6.494 9.269 1.00 95.38 182 ALA A O 1
ATOM 1380 N N . GLN A 1 183 ? -11.714 7.434 9.572 1.00 94.75 183 GLN A N 1
ATOM 1381 C CA . GLN A 1 183 ? -10.928 6.305 9.067 1.00 94.75 183 GLN A CA 1
ATOM 1382 C C . GLN A 1 183 ? -11.144 5.029 9.899 1.00 94.75 183 GLN A C 1
ATOM 1384 O O . GLN A 1 183 ? -11.380 3.953 9.347 1.00 94.75 183 GLN A O 1
ATOM 1389 N N . ALA A 1 184 ? -11.143 5.139 11.233 1.00 94.31 184 ALA A N 1
ATOM 1390 C CA . ALA A 1 184 ? -11.429 4.013 12.122 1.00 94.31 184 ALA A CA 1
ATOM 1391 C C . ALA A 1 184 ? -12.858 3.470 11.927 1.00 94.31 184 ALA A C 1
ATOM 1393 O O . ALA A 1 184 ? -13.057 2.255 11.883 1.00 94.31 184 ALA A O 1
ATOM 1394 N N . ALA A 1 185 ? -13.847 4.351 11.744 1.00 93.25 185 ALA A N 1
ATOM 1395 C CA . ALA A 1 185 ? -15.223 3.957 11.445 1.00 93.25 185 ALA A CA 1
ATOM 1396 C C . ALA A 1 185 ? -15.347 3.253 10.080 1.00 93.25 185 ALA A C 1
ATOM 1398 O O . ALA A 1 185 ? -16.044 2.240 9.968 1.00 93.25 185 ALA A O 1
ATOM 1399 N N . ALA A 1 186 ? -14.634 3.735 9.056 1.00 92.81 186 ALA A N 1
ATOM 1400 C CA . ALA A 1 186 ? -14.582 3.096 7.741 1.00 92.81 186 ALA A CA 1
ATOM 1401 C C . ALA A 1 186 ? -13.980 1.684 7.823 1.00 92.81 186 ALA A C 1
ATOM 1403 O O . ALA A 1 186 ? -14.563 0.731 7.299 1.00 92.81 186 ALA A O 1
ATOM 1404 N N . ASN A 1 187 ? -12.872 1.521 8.553 1.00 92.00 187 ASN A N 1
ATOM 1405 C CA . ASN A 1 187 ? -12.272 0.210 8.798 1.00 92.00 187 ASN A CA 1
ATOM 1406 C C . ASN A 1 187 ? -13.218 -0.721 9.557 1.00 92.00 187 ASN A C 1
ATOM 1408 O O . ASN A 1 187 ? -13.362 -1.880 9.174 1.00 92.00 187 ASN A O 1
ATOM 1412 N N . HIS A 1 188 ? -13.896 -0.219 10.596 1.00 90.88 188 HIS A N 1
ATOM 1413 C CA . HIS A 1 188 ? -14.878 -0.995 11.349 1.00 90.88 188 HIS A CA 1
ATOM 1414 C C . HIS A 1 188 ? -15.995 -1.514 10.436 1.00 90.88 188 HIS A C 1
ATOM 1416 O O . HIS A 1 188 ? -16.343 -2.697 10.488 1.00 90.88 188 HIS A O 1
ATOM 1422 N N . ARG A 1 189 ? -16.512 -0.664 9.538 1.00 92.50 189 ARG A N 1
ATOM 1423 C CA . ARG A 1 189 ? -17.494 -1.083 8.534 1.00 92.50 189 ARG A CA 1
ATOM 1424 C C . ARG A 1 189 ? -16.926 -2.141 7.585 1.00 92.50 189 ARG A C 1
ATOM 1426 O O . ARG A 1 189 ? -17.609 -3.127 7.311 1.00 92.50 189 ARG A O 1
ATOM 1433 N N . GLY A 1 190 ? -15.689 -1.969 7.122 1.00 90.75 190 GLY A N 1
ATOM 1434 C CA . GLY A 1 190 ? -14.977 -2.971 6.326 1.00 90.75 190 GLY A CA 1
ATOM 1435 C C . GLY A 1 190 ? -14.886 -4.323 7.040 1.00 90.75 190 GLY A C 1
ATOM 1436 O O . GLY A 1 190 ? -15.180 -5.357 6.443 1.00 90.75 190 GLY A O 1
ATOM 1437 N N . SER A 1 191 ? -14.579 -4.320 8.339 1.00 91.06 191 SER A N 1
ATOM 1438 C CA . SER A 1 191 ? -14.463 -5.543 9.138 1.00 91.06 191 SER A CA 1
ATOM 1439 C C . SER A 1 191 ? -15.798 -6.265 9.281 1.00 91.06 191 SER A C 1
ATOM 1441 O O . SER A 1 191 ? -15.856 -7.483 9.138 1.00 91.06 191 SER A O 1
ATOM 1443 N N . GLN A 1 192 ? -16.895 -5.528 9.477 1.00 90.19 192 GLN A N 1
ATOM 1444 C CA . GLN A 1 192 ? -18.241 -6.110 9.485 1.00 90.19 192 GLN A CA 1
ATOM 1445 C C . GLN A 1 192 ? -18.606 -6.757 8.141 1.00 90.19 192 GLN A C 1
ATOM 1447 O O . GLN A 1 192 ? -19.212 -7.829 8.116 1.00 90.19 192 GLN A O 1
ATOM 1452 N N . LEU A 1 193 ? -18.248 -6.116 7.024 1.00 90.88 193 LEU A N 1
ATOM 1453 C CA . LEU A 1 193 ? -18.512 -6.639 5.681 1.00 90.88 193 LEU A CA 1
ATOM 1454 C C . LEU A 1 193 ? -17.713 -7.917 5.404 1.00 90.88 193 LEU A C 1
ATOM 1456 O O . LEU A 1 193 ? -18.274 -8.872 4.870 1.00 90.88 193 LEU A O 1
ATOM 1460 N N . ILE A 1 194 ? -16.441 -7.963 5.811 1.00 90.56 194 ILE A N 1
ATOM 1461 C CA . ILE A 1 194 ? -15.603 -9.165 5.704 1.00 90.56 194 ILE A CA 1
ATOM 1462 C C . ILE A 1 194 ? -16.153 -10.288 6.587 1.00 90.56 194 ILE A C 1
ATOM 1464 O O . ILE A 1 194 ? -16.326 -11.401 6.102 1.00 90.56 194 ILE A O 1
ATOM 1468 N N . ASN A 1 195 ? -16.516 -10.007 7.840 1.00 90.69 195 ASN A N 1
ATOM 1469 C CA . ASN A 1 195 ? -17.108 -11.016 8.725 1.00 90.69 195 ASN A CA 1
ATOM 1470 C C . ASN A 1 195 ? -18.439 -11.554 8.183 1.00 90.69 195 ASN A C 1
ATOM 1472 O O . ASN A 1 195 ? -18.684 -12.754 8.247 1.00 90.69 195 ASN A O 1
ATOM 1476 N N . SER A 1 196 ? -19.270 -10.696 7.583 1.00 89.88 196 SER A N 1
ATOM 1477 C CA . SER A 1 196 ? -20.509 -11.128 6.917 1.00 89.88 196 SER A CA 1
ATOM 1478 C C . SER A 1 196 ? -20.212 -12.049 5.728 1.00 89.88 196 SER A C 1
ATOM 1480 O O . SER A 1 196 ? -20.874 -13.063 5.540 1.00 89.88 196 SER A O 1
ATOM 1482 N N . LEU A 1 197 ? -19.176 -11.729 4.948 1.00 89.06 197 LEU A N 1
ATOM 1483 C CA . L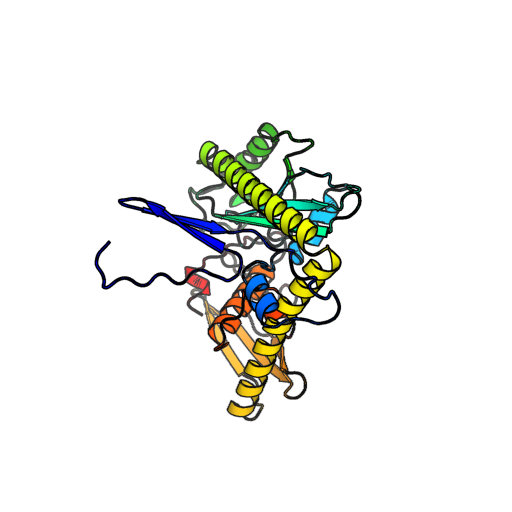EU A 1 197 ? -18.728 -12.539 3.816 1.00 89.06 197 LEU A CA 1
ATOM 1484 C C . LEU A 1 197 ? -18.196 -13.910 4.263 1.00 89.06 197 LEU A C 1
ATOM 1486 O O . LEU A 1 197 ? -18.486 -14.921 3.628 1.00 89.06 197 LEU A O 1
ATOM 1490 N N . ILE A 1 198 ? -17.457 -13.949 5.374 1.00 91.25 198 ILE A N 1
ATOM 1491 C CA . ILE A 1 198 ? -16.972 -15.187 5.996 1.00 91.25 198 ILE A CA 1
ATOM 1492 C C . ILE A 1 198 ? -18.145 -16.022 6.515 1.00 91.25 198 ILE A C 1
ATOM 1494 O O . ILE A 1 198 ? -18.174 -17.224 6.268 1.00 91.25 198 ILE A O 1
ATOM 1498 N N . ALA A 1 199 ? -19.133 -15.407 7.170 1.00 89.06 199 ALA A N 1
ATOM 1499 C CA . ALA A 1 199 ? -20.329 -16.108 7.638 1.00 89.06 199 ALA A CA 1
ATOM 1500 C C . ALA A 1 199 ? -21.126 -16.737 6.480 1.00 89.06 199 ALA A C 1
ATOM 1502 O O . ALA A 1 199 ? -21.712 -17.808 6.629 1.00 89.06 199 ALA A O 1
ATOM 1503 N N . ASP A 1 200 ? -21.119 -16.090 5.314 1.00 88.50 200 ASP A N 1
ATOM 1504 C CA . ASP A 1 200 ? -21.852 -16.535 4.132 1.00 88.50 200 ASP A CA 1
ATOM 1505 C C . ASP A 1 200 ? -21.165 -17.662 3.351 1.00 88.50 200 ASP A C 1
ATOM 1507 O O . ASP A 1 200 ? -21.847 -18.554 2.839 1.00 88.50 200 ASP A O 1
ATOM 1511 N N . PHE A 1 201 ? -19.836 -17.605 3.212 1.00 87.81 201 PHE A N 1
ATOM 1512 C CA . PHE A 1 201 ? -19.078 -18.474 2.298 1.00 87.81 201 PHE A CA 1
ATOM 1513 C C . PHE A 1 201 ? -18.011 -19.341 2.979 1.00 87.81 201 PHE A C 1
ATOM 1515 O O . PHE A 1 201 ? -17.470 -20.250 2.345 1.00 87.81 201 PHE A O 1
ATOM 1522 N N . GLY A 1 202 ? -17.721 -19.098 4.255 1.00 91.06 202 GLY A N 1
ATOM 1523 C CA . GLY A 1 202 ? -16.636 -19.728 5.003 1.00 91.06 202 GLY A CA 1
ATOM 1524 C C . GLY A 1 202 ? -15.280 -19.056 4.772 1.00 91.06 202 GLY A C 1
ATOM 1525 O O . GLY A 1 202 ? -14.993 -18.546 3.687 1.00 91.06 202 GLY A O 1
ATOM 1526 N N . LEU A 1 203 ? -14.428 -19.074 5.803 1.00 90.56 203 LEU A N 1
ATOM 1527 C CA . LEU A 1 203 ? -13.111 -18.426 5.795 1.00 90.56 203 LEU A CA 1
ATOM 1528 C C . LEU A 1 203 ? -12.218 -18.933 4.653 1.00 90.56 203 LEU A C 1
ATOM 1530 O O . LEU A 1 203 ? -11.688 -18.122 3.895 1.00 90.56 203 LEU A O 1
ATOM 1534 N N . ASP A 1 204 ? -12.118 -20.254 4.497 1.00 90.88 204 ASP A N 1
ATOM 1535 C CA . ASP A 1 204 ? -11.266 -20.893 3.487 1.00 90.88 204 ASP A CA 1
ATOM 1536 C C . ASP A 1 204 ? -11.644 -20.460 2.068 1.00 90.88 204 ASP A C 1
ATOM 1538 O O . ASP A 1 204 ? -10.785 -20.152 1.245 1.00 90.88 204 ASP A O 1
ATOM 1542 N N . THR A 1 205 ? -12.947 -20.371 1.787 1.00 89.31 205 THR A N 1
ATOM 1543 C CA . THR A 1 205 ? -13.451 -19.901 0.496 1.00 89.31 205 THR A CA 1
ATOM 1544 C C . THR A 1 205 ? -13.063 -18.444 0.272 1.00 89.31 205 THR A C 1
ATOM 1546 O O . THR A 1 205 ? -12.523 -18.103 -0.775 1.00 89.31 205 THR A O 1
ATOM 1549 N N . VAL A 1 206 ? -13.291 -17.567 1.253 1.00 89.62 206 VAL A N 1
ATOM 1550 C CA . VAL A 1 206 ? -12.963 -16.140 1.115 1.00 89.62 206 VAL A CA 1
ATOM 1551 C C . VAL A 1 206 ? -11.461 -15.936 0.890 1.00 89.62 206 VAL A C 1
ATOM 1553 O O . VAL A 1 206 ? -11.075 -15.164 0.010 1.00 89.62 206 VAL A O 1
ATOM 1556 N N . GLN A 1 207 ? -10.611 -16.652 1.630 1.00 89.38 207 GLN A N 1
ATOM 1557 C CA . GLN A 1 207 ? -9.157 -16.587 1.467 1.00 89.38 207 GLN A CA 1
ATOM 1558 C C . GLN A 1 207 ? -8.697 -17.146 0.116 1.00 89.38 207 GLN A C 1
ATOM 1560 O O . GLN A 1 207 ? -7.869 -16.511 -0.540 1.00 89.38 207 GLN A O 1
ATOM 1565 N N . LEU A 1 208 ? -9.285 -18.254 -0.353 1.00 87.88 208 LEU A N 1
ATOM 1566 C CA . LEU A 1 208 ? -9.026 -18.783 -1.693 1.00 87.88 208 LEU A CA 1
ATOM 1567 C C . LEU A 1 208 ? -9.324 -17.728 -2.763 1.00 87.88 208 LEU A C 1
ATOM 1569 O O . LEU A 1 208 ? -8.483 -17.461 -3.618 1.00 87.88 208 LEU A O 1
ATOM 1573 N N . TYR A 1 209 ? -10.505 -17.106 -2.735 1.00 87.38 209 TYR A N 1
ATOM 1574 C CA . TYR A 1 209 ? -10.857 -16.099 -3.739 1.00 87.38 209 TYR A CA 1
ATOM 1575 C C . TYR A 1 209 ? -9.952 -14.865 -3.652 1.00 87.38 209 TYR A C 1
ATOM 1577 O O . TYR A 1 209 ? -9.540 -14.354 -4.692 1.00 87.38 209 TYR A O 1
ATOM 1585 N N . MET A 1 210 ? -9.562 -14.426 -2.451 1.00 85.69 210 MET A N 1
ATOM 1586 C CA . MET A 1 210 ? -8.585 -13.343 -2.281 1.00 85.69 210 MET A CA 1
ATOM 1587 C C . MET A 1 210 ? -7.232 -13.674 -2.933 1.00 85.69 210 MET A C 1
ATOM 1589 O O . MET A 1 210 ? -6.637 -12.820 -3.595 1.00 85.69 210 MET A O 1
ATOM 1593 N N . GLU A 1 211 ? -6.733 -14.900 -2.768 1.00 87.31 211 GLU A N 1
ATOM 1594 C CA . GLU A 1 211 ? -5.490 -15.345 -3.405 1.00 87.31 211 GLU A CA 1
ATOM 1595 C C . GLU A 1 211 ? -5.628 -15.387 -4.932 1.00 87.31 211 GLU A C 1
ATOM 1597 O O . GLU A 1 211 ? -4.743 -14.932 -5.657 1.00 87.31 211 GLU A O 1
ATOM 1602 N N . ARG A 1 212 ? -6.766 -15.873 -5.433 1.00 86.88 212 ARG A N 1
ATOM 1603 C CA . ARG A 1 212 ? -7.028 -16.012 -6.871 1.00 86.88 212 ARG A CA 1
ATOM 1604 C C . ARG A 1 212 ? -7.196 -14.672 -7.573 1.00 86.88 212 ARG A C 1
ATOM 1606 O O . ARG A 1 212 ? -6.735 -14.536 -8.702 1.00 86.88 212 ARG A O 1
ATOM 1613 N N . VAL A 1 213 ? -7.772 -13.674 -6.902 1.00 85.81 213 VAL A N 1
ATOM 1614 C CA . VAL A 1 213 ? -7.812 -12.286 -7.394 1.00 85.81 213 VAL A CA 1
ATOM 1615 C C . VAL A 1 213 ? -6.393 -11.731 -7.563 1.00 85.81 213 VAL A C 1
ATOM 1617 O O . VAL A 1 213 ? -6.097 -11.094 -8.574 1.00 85.81 213 VAL A O 1
ATOM 1620 N N . GLN A 1 214 ? -5.490 -12.015 -6.618 1.00 86.12 214 GLN A N 1
ATOM 1621 C CA . GLN A 1 214 ? -4.086 -11.613 -6.747 1.00 86.12 214 GLN A CA 1
ATOM 1622 C C . GLN A 1 214 ? -3.369 -12.381 -7.861 1.00 86.12 214 GLN A C 1
ATOM 1624 O O . GLN A 1 214 ? -2.636 -11.787 -8.645 1.00 86.12 214 GLN A O 1
ATOM 1629 N N . HIS A 1 215 ? -3.610 -13.685 -7.978 1.00 88.69 215 HIS A N 1
ATOM 1630 C CA . HIS A 1 215 ? -3.003 -14.489 -9.034 1.00 88.69 215 HIS A CA 1
ATOM 1631 C C . HIS A 1 215 ? -3.458 -14.056 -10.436 1.00 88.69 215 HIS A C 1
ATOM 1633 O O . HIS A 1 215 ? -2.651 -14.013 -11.358 1.00 88.69 215 HIS A O 1
ATOM 1639 N N . ALA A 1 216 ? -4.723 -13.663 -10.603 1.00 87.06 216 ALA A N 1
ATOM 1640 C CA . ALA A 1 216 ? -5.214 -13.124 -11.869 1.00 87.06 216 ALA A CA 1
ATOM 1641 C C . ALA A 1 216 ? -4.482 -11.829 -12.273 1.00 87.06 216 ALA A C 1
ATOM 1643 O O . ALA A 1 216 ? -4.093 -11.683 -13.430 1.00 87.06 216 ALA A O 1
ATOM 1644 N N . ALA A 1 217 ? -4.243 -10.920 -11.319 1.00 86.44 217 ALA A N 1
ATOM 1645 C CA . ALA A 1 217 ? -3.465 -9.704 -11.567 1.00 86.44 217 ALA A CA 1
ATOM 1646 C C . ALA A 1 217 ? -1.999 -10.019 -11.916 1.00 86.44 217 ALA A C 1
ATOM 1648 O O . ALA A 1 217 ? -1.441 -9.415 -12.829 1.00 86.44 217 ALA A O 1
ATOM 1649 N N . GLU A 1 218 ? -1.394 -10.996 -11.235 1.00 91.31 218 GLU A N 1
ATOM 1650 C CA . GLU A 1 218 ? -0.044 -11.475 -11.546 1.00 91.31 218 GLU A CA 1
ATOM 1651 C C . GLU A 1 218 ? 0.055 -12.014 -12.980 1.00 91.31 218 GLU A C 1
ATOM 1653 O O . GLU A 1 218 ? 0.962 -11.629 -13.717 1.00 91.31 218 GLU A O 1
ATOM 1658 N N . LEU A 1 219 ? -0.878 -12.877 -13.395 1.00 92.00 219 LEU A N 1
ATOM 1659 C CA . LEU A 1 219 ? -0.893 -13.446 -14.746 1.00 92.00 219 LEU A CA 1
ATOM 1660 C C . LEU A 1 219 ? -1.051 -12.364 -15.818 1.00 92.00 219 LEU A C 1
ATOM 1662 O O . LEU A 1 219 ? -0.305 -12.369 -16.793 1.00 92.00 219 LEU A O 1
ATOM 1666 N N . ALA A 1 220 ? -1.949 -11.398 -15.605 1.00 91.31 220 ALA A N 1
ATOM 1667 C CA . ALA A 1 220 ? -2.141 -10.288 -16.535 1.00 91.31 220 ALA A CA 1
ATOM 1668 C C . ALA A 1 220 ? -0.850 -9.475 -16.745 1.00 91.31 220 ALA A C 1
ATOM 1670 O O . ALA A 1 220 ? -0.511 -9.128 -17.877 1.00 91.31 220 ALA A O 1
ATOM 1671 N N . VAL A 1 221 ? -0.097 -9.216 -15.670 1.00 93.06 221 VAL A N 1
ATOM 1672 C CA . VAL A 1 221 ? 1.204 -8.536 -15.758 1.00 93.06 221 VAL A CA 1
ATOM 1673 C C . VAL A 1 221 ? 2.242 -9.410 -16.464 1.00 93.06 221 VAL A C 1
ATOM 1675 O O . VAL A 1 221 ? 2.948 -8.917 -17.341 1.00 93.06 221 VAL A O 1
ATOM 1678 N N . ARG A 1 222 ? 2.319 -10.710 -16.148 1.00 95.38 222 ARG A N 1
ATOM 1679 C CA . ARG A 1 222 ? 3.246 -11.644 -16.815 1.00 95.38 222 ARG A CA 1
ATOM 1680 C C . ARG A 1 222 ? 3.002 -11.719 -18.321 1.00 95.38 222 ARG A C 1
ATOM 1682 O O . ARG A 1 222 ? 3.957 -11.699 -19.097 1.00 95.38 222 ARG A O 1
ATOM 1689 N N . ASP A 1 223 ? 1.744 -11.790 -18.739 1.00 94.69 223 ASP A N 1
ATOM 1690 C CA . ASP A 1 223 ? 1.373 -11.858 -20.153 1.00 94.69 223 ASP A CA 1
ATOM 1691 C C . ASP A 1 223 ? 1.695 -10.548 -20.877 1.00 94.69 223 ASP A C 1
ATOM 1693 O O . ASP A 1 223 ? 2.267 -10.572 -21.968 1.00 94.69 223 ASP A O 1
ATOM 1697 N N . MET A 1 224 ? 1.423 -9.406 -20.239 1.00 94.88 224 MET A N 1
ATOM 1698 C CA . MET A 1 224 ? 1.839 -8.096 -20.740 1.00 94.88 224 MET A CA 1
ATOM 1699 C C . MET A 1 224 ? 3.358 -8.016 -20.936 1.00 94.88 224 MET A C 1
ATOM 1701 O O . MET A 1 224 ? 3.816 -7.629 -22.010 1.00 94.88 224 MET A O 1
ATOM 1705 N N . LEU A 1 225 ? 4.151 -8.434 -19.947 1.00 95.81 225 LEU A N 1
ATOM 1706 C CA . LEU A 1 225 ? 5.614 -8.425 -20.035 1.00 95.81 225 LEU A CA 1
ATOM 1707 C C . LEU A 1 225 ? 6.130 -9.339 -21.155 1.00 95.81 225 LEU A C 1
ATOM 1709 O O . LEU A 1 225 ? 7.022 -8.950 -21.905 1.00 95.81 225 LEU A O 1
ATOM 1713 N N . LYS A 1 226 ? 5.535 -10.523 -21.337 1.00 96.50 226 LYS A N 1
ATOM 1714 C CA . LYS A 1 226 ? 5.865 -11.419 -22.459 1.00 96.50 226 LYS A CA 1
ATOM 1715 C C . LYS A 1 226 ? 5.563 -10.791 -23.818 1.00 96.50 226 LYS A C 1
ATOM 1717 O O . LYS A 1 226 ? 6.303 -11.029 -24.770 1.00 96.50 226 LYS A O 1
ATOM 1722 N N . MET A 1 227 ? 4.483 -10.017 -23.931 1.00 94.88 227 MET A N 1
ATOM 1723 C CA . MET A 1 227 ? 4.191 -9.265 -25.155 1.00 94.88 227 MET A CA 1
ATOM 1724 C C . MET A 1 227 ? 5.245 -8.184 -25.398 1.00 94.88 227 MET A C 1
ATOM 1726 O O . MET A 1 227 ? 5.771 -8.113 -26.505 1.00 94.88 227 MET A O 1
ATOM 1730 N N . ILE A 1 228 ? 5.613 -7.423 -24.363 1.00 95.12 228 ILE A N 1
ATOM 1731 C CA . ILE A 1 228 ? 6.666 -6.402 -24.443 1.00 95.12 228 ILE A CA 1
ATOM 1732 C C . ILE A 1 228 ? 7.989 -7.024 -24.906 1.00 95.12 228 ILE A C 1
ATOM 1734 O O . ILE A 1 228 ? 8.569 -6.547 -25.877 1.00 95.12 228 ILE A O 1
ATOM 1738 N N . TYR A 1 229 ? 8.409 -8.140 -24.301 1.00 96.50 229 TYR A N 1
ATOM 1739 C CA . TYR A 1 229 ? 9.623 -8.861 -24.695 1.00 96.50 229 TYR A CA 1
ATOM 1740 C C . TYR A 1 229 ? 9.636 -9.210 -26.189 1.00 96.50 229 TYR A C 1
ATOM 1742 O O . TYR A 1 229 ? 10.641 -9.027 -26.866 1.00 96.50 229 TYR A O 1
ATOM 1750 N N . LYS A 1 230 ? 8.507 -9.691 -26.731 1.00 95.62 230 LYS A N 1
ATOM 1751 C CA . LYS A 1 230 ? 8.394 -10.005 -28.165 1.00 95.62 230 LYS A CA 1
ATOM 1752 C C . LYS A 1 230 ? 8.497 -8.759 -29.038 1.00 95.62 230 LYS A C 1
ATOM 1754 O O . LYS A 1 230 ? 9.071 -8.828 -30.115 1.00 95.62 230 LYS A O 1
ATOM 1759 N N . THR A 1 231 ? 7.929 -7.635 -28.602 1.00 94.88 231 THR A N 1
ATOM 1760 C CA . THR A 1 231 ? 7.993 -6.377 -29.363 1.00 94.88 231 THR A CA 1
ATOM 1761 C C . THR A 1 231 ? 9.371 -5.722 -29.334 1.00 94.88 231 THR A C 1
ATOM 1763 O O . THR A 1 231 ? 9.682 -4.955 -30.238 1.00 94.88 231 THR A O 1
ATOM 1766 N N . THR A 1 232 ? 10.192 -6.025 -28.327 1.00 94.38 232 THR A N 1
ATOM 1767 C CA . THR A 1 232 ? 11.558 -5.500 -28.181 1.00 94.38 232 THR A CA 1
ATOM 1768 C C . THR A 1 232 ? 12.629 -6.481 -28.656 1.00 94.38 232 THR A C 1
ATOM 1770 O O . THR A 1 232 ? 13.807 -6.239 -28.422 1.00 94.38 232 THR A O 1
ATOM 1773 N N . ASP A 1 233 ? 12.241 -7.600 -29.280 1.00 93.44 233 ASP A N 1
ATOM 1774 C CA . ASP A 1 233 ? 13.145 -8.694 -29.677 1.00 93.44 233 ASP A CA 1
ATOM 1775 C C . ASP A 1 233 ? 14.028 -9.219 -28.523 1.00 93.44 233 ASP A C 1
ATOM 1777 O O . ASP A 1 233 ? 15.136 -9.717 -28.705 1.00 93.44 233 ASP A O 1
ATOM 1781 N N . GLY A 1 234 ? 13.510 -9.122 -27.297 1.00 91.81 234 GLY A N 1
ATOM 1782 C CA . GLY A 1 234 ? 14.192 -9.542 -26.080 1.00 91.81 234 GLY A CA 1
ATOM 1783 C C . GLY A 1 234 ? 15.256 -8.582 -25.554 1.00 91.81 234 GLY A C 1
ATOM 1784 O O . GLY A 1 234 ? 15.877 -8.885 -24.533 1.00 91.81 234 GLY A O 1
ATOM 1785 N N . GLU A 1 235 ? 15.432 -7.422 -26.187 1.00 95.50 235 GLU A N 1
ATOM 1786 C CA . GLU A 1 235 ? 16.350 -6.398 -25.704 1.00 95.50 235 GLU A CA 1
ATOM 1787 C C . GLU A 1 235 ? 15.840 -5.761 -24.396 1.00 95.50 235 GLU A C 1
ATOM 1789 O O . GLU A 1 235 ? 14.634 -5.494 -24.264 1.00 95.50 235 GLU A O 1
ATOM 1794 N N . PRO A 1 236 ? 16.729 -5.502 -23.413 1.00 95.44 236 PRO A N 1
ATOM 1795 C CA . PRO A 1 236 ? 16.363 -4.808 -22.184 1.00 95.44 236 PRO A CA 1
ATOM 1796 C C . PRO A 1 236 ? 15.857 -3.389 -22.453 1.00 95.44 236 PRO A C 1
ATOM 1798 O O . PRO A 1 236 ? 16.476 -2.624 -23.194 1.00 95.44 236 PRO A O 1
ATOM 1801 N N . LEU A 1 237 ? 14.786 -2.998 -21.765 1.00 96.12 237 LEU A N 1
ATOM 1802 C CA . LEU A 1 237 ? 14.297 -1.620 -21.775 1.00 96.12 237 LEU A CA 1
ATOM 1803 C C . LEU A 1 237 ? 15.142 -0.770 -20.830 1.00 96.12 237 LEU A C 1
ATOM 1805 O O . LEU A 1 237 ? 15.457 -1.212 -19.725 1.00 96.12 237 LEU A O 1
ATOM 1809 N N . GLN A 1 238 ? 15.504 0.441 -21.243 1.00 96.31 238 GLN A N 1
ATOM 1810 C CA . GLN A 1 238 ? 16.323 1.349 -20.439 1.00 96.31 238 GLN A CA 1
ATOM 1811 C C . GLN A 1 238 ? 15.842 2.785 -20.607 1.00 96.31 238 GLN A C 1
ATOM 1813 O O . GLN A 1 238 ? 15.555 3.217 -21.722 1.00 96.31 238 GLN A O 1
ATOM 1818 N N . ALA A 1 239 ? 15.777 3.514 -19.499 1.00 95.25 239 ALA A N 1
ATOM 1819 C CA . ALA A 1 239 ? 15.508 4.943 -19.483 1.00 95.25 239 ALA A CA 1
ATOM 1820 C C . ALA A 1 239 ? 16.326 5.617 -18.376 1.00 95.25 239 ALA A C 1
ATOM 1822 O O . ALA A 1 239 ? 16.569 5.027 -17.319 1.00 95.25 239 ALA A O 1
ATOM 1823 N N . ILE A 1 240 ? 16.745 6.851 -18.645 1.00 94.44 240 ILE A N 1
ATOM 1824 C CA . ILE A 1 240 ? 17.364 7.752 -17.676 1.00 94.44 240 ILE A CA 1
ATOM 1825 C C . ILE A 1 240 ? 16.606 9.066 -17.773 1.00 94.44 240 ILE A C 1
ATOM 1827 O O . ILE A 1 240 ? 16.447 9.595 -18.874 1.00 94.44 240 ILE A O 1
ATOM 1831 N N . ASP A 1 241 ? 16.158 9.567 -16.633 1.00 92.00 241 ASP A N 1
ATOM 1832 C CA . ASP A 1 241 ? 15.586 10.901 -16.505 1.00 92.00 241 ASP A CA 1
ATOM 1833 C C . ASP A 1 241 ? 16.335 11.690 -15.426 1.00 92.00 241 ASP A C 1
ATOM 1835 O O . ASP A 1 241 ? 17.105 11.116 -14.653 1.00 92.00 241 ASP A O 1
ATOM 1839 N N . TYR A 1 242 ? 16.140 13.003 -15.381 1.00 88.38 242 TYR A N 1
ATOM 1840 C CA . TYR A 1 242 ? 16.876 13.901 -14.500 1.00 88.38 242 TYR A CA 1
ATOM 1841 C C . TYR A 1 242 ? 15.927 14.767 -13.680 1.00 88.38 242 TYR A C 1
ATOM 1843 O O . TYR A 1 242 ? 14.975 15.352 -14.191 1.00 88.38 242 TYR A O 1
ATOM 1851 N N . MET A 1 243 ? 16.219 14.874 -12.388 1.00 85.25 243 MET A N 1
ATOM 1852 C CA . MET A 1 243 ? 15.574 15.846 -11.514 1.00 85.25 243 MET A CA 1
ATOM 1853 C C . MET A 1 243 ? 16.041 17.277 -11.827 1.00 85.25 243 MET A C 1
ATOM 1855 O O . MET A 1 243 ? 17.046 17.482 -12.505 1.00 85.25 243 MET A O 1
ATOM 1859 N N . ASP A 1 244 ? 15.350 18.275 -11.267 1.00 83.69 244 ASP A N 1
ATOM 1860 C CA . ASP A 1 244 ? 15.698 19.699 -11.416 1.00 83.69 244 ASP A CA 1
ATOM 1861 C C . ASP A 1 244 ? 17.137 20.035 -10.966 1.00 83.69 244 ASP A C 1
ATOM 1863 O O . ASP A 1 244 ? 17.707 21.030 -11.408 1.00 83.69 244 ASP A O 1
ATOM 1867 N N . ASP A 1 245 ? 17.720 19.227 -10.074 1.00 81.94 245 ASP A N 1
ATOM 1868 C CA . ASP A 1 245 ? 19.105 19.350 -9.599 1.00 81.94 245 ASP A CA 1
ATOM 1869 C C . ASP A 1 245 ? 20.103 18.476 -10.380 1.00 81.94 245 ASP A C 1
ATOM 1871 O O . ASP A 1 245 ? 21.230 18.277 -9.929 1.00 81.94 245 ASP A O 1
ATOM 1875 N N . GLU A 1 246 ? 19.686 17.962 -11.539 1.00 86.25 246 GLU A N 1
ATOM 1876 C CA . GLU A 1 246 ? 20.446 17.072 -12.424 1.00 86.25 246 GLU A CA 1
ATOM 1877 C C . GLU A 1 246 ? 20.740 15.681 -11.829 1.00 86.25 246 GLU A C 1
ATOM 1879 O O . GLU A 1 246 ? 21.492 14.897 -12.413 1.00 86.25 246 GLU A O 1
ATOM 1884 N N . THR A 1 247 ? 20.120 15.314 -10.700 1.00 85.44 247 THR A N 1
ATOM 1885 C CA . THR A 1 247 ? 20.209 13.946 -10.171 1.00 85.44 247 THR A CA 1
ATOM 1886 C C . THR A 1 247 ? 19.523 12.971 -11.125 1.00 85.44 247 THR A C 1
ATOM 1888 O O . THR A 1 247 ? 18.331 13.097 -11.407 1.00 85.44 247 THR A O 1
ATOM 1891 N N . ALA A 1 248 ? 20.269 11.977 -11.610 1.00 88.88 248 ALA A N 1
ATOM 1892 C CA . ALA A 1 248 ? 19.745 10.963 -12.517 1.00 88.88 248 ALA A CA 1
ATOM 1893 C C . ALA A 1 248 ? 18.834 9.960 -11.791 1.00 88.88 248 ALA A C 1
ATOM 1895 O O . ALA A 1 248 ? 19.191 9.446 -10.731 1.00 88.88 248 ALA A O 1
ATOM 1896 N N . ILE A 1 249 ? 17.706 9.612 -12.403 1.00 89.25 249 ILE A N 1
ATOM 1897 C CA . ILE A 1 249 ? 16.880 8.449 -12.077 1.00 89.25 249 ILE A CA 1
ATOM 1898 C C . ILE A 1 249 ? 17.000 7.474 -13.244 1.00 89.25 249 ILE A C 1
ATOM 1900 O O . ILE A 1 249 ? 16.571 7.770 -14.358 1.00 89.25 249 ILE A O 1
ATOM 1904 N N . GLN A 1 250 ? 17.601 6.313 -12.996 1.00 92.31 250 GLN A N 1
ATOM 1905 C CA . GLN A 1 250 ? 17.877 5.315 -14.024 1.00 92.31 250 GLN A CA 1
ATOM 1906 C C . GLN A 1 250 ? 17.087 4.045 -13.746 1.00 92.31 250 GLN A C 1
ATOM 1908 O O . GLN A 1 250 ? 17.061 3.562 -12.617 1.00 92.31 250 GLN A O 1
ATOM 1913 N N . LEU A 1 251 ? 16.474 3.488 -14.790 1.00 94.75 251 LEU A N 1
ATOM 1914 C CA . LEU A 1 251 ? 15.785 2.207 -14.731 1.00 94.75 251 LEU A CA 1
ATOM 1915 C C . LEU A 1 251 ? 16.160 1.347 -15.935 1.00 94.75 251 LEU A C 1
ATOM 1917 O O . LEU A 1 251 ? 15.980 1.741 -17.089 1.00 94.75 251 LEU A O 1
ATOM 1921 N N . LYS A 1 252 ? 16.604 0.125 -15.651 1.00 96.50 252 LYS A N 1
ATOM 1922 C CA . LYS A 1 252 ? 16.757 -0.956 -16.618 1.00 96.50 252 LYS A CA 1
ATOM 1923 C C . LYS A 1 252 ? 15.770 -2.072 -16.300 1.00 96.50 252 LYS A C 1
ATOM 1925 O O . LYS A 1 252 ? 15.737 -2.580 -15.184 1.00 96.50 252 LYS A O 1
ATOM 1930 N N . VAL A 1 253 ? 14.991 -2.495 -17.291 1.00 97.31 253 VAL A N 1
ATOM 1931 C CA . VAL A 1 253 ? 14.041 -3.603 -17.162 1.00 97.31 253 VAL A CA 1
ATOM 1932 C C . VAL A 1 253 ? 14.480 -4.770 -18.032 1.00 97.31 253 VAL A C 1
ATOM 1934 O O . VAL A 1 253 ? 14.612 -4.647 -19.249 1.00 97.31 253 VAL A O 1
ATOM 1937 N N . THR A 1 254 ? 14.683 -5.923 -17.398 1.00 97.69 254 THR A N 1
ATOM 1938 C CA . THR A 1 254 ? 14.977 -7.191 -18.081 1.00 97.69 254 THR A CA 1
ATOM 1939 C C . THR A 1 254 ? 13.821 -8.152 -17.862 1.00 97.69 254 THR A C 1
ATOM 1941 O O . THR A 1 254 ? 13.395 -8.337 -16.725 1.00 97.69 254 THR A O 1
ATOM 1944 N N . ILE A 1 255 ? 13.310 -8.761 -18.931 1.00 98.06 255 ILE A N 1
ATOM 1945 C CA . ILE A 1 255 ? 12.125 -9.626 -18.888 1.00 98.06 255 ILE A CA 1
ATOM 1946 C C . ILE A 1 255 ? 12.532 -11.066 -19.212 1.00 98.06 255 ILE A C 1
ATOM 1948 O O . ILE A 1 255 ? 13.240 -11.309 -20.186 1.00 98.06 255 ILE A O 1
ATOM 1952 N N . ASP A 1 256 ? 12.056 -12.024 -18.419 1.00 96.75 256 ASP A N 1
ATOM 1953 C CA . ASP A 1 256 ? 12.165 -13.453 -18.713 1.00 96.75 256 ASP A CA 1
ATOM 1954 C C . ASP A 1 256 ? 10.980 -13.895 -19.597 1.00 96.75 256 ASP A C 1
ATOM 1956 O O . ASP A 1 256 ? 9.832 -13.894 -19.131 1.00 96.75 256 ASP A O 1
ATOM 1960 N N . PRO A 1 257 ? 11.217 -14.325 -20.851 1.00 95.19 257 PRO A N 1
ATOM 1961 C CA . PRO A 1 257 ? 10.146 -14.718 -21.767 1.00 95.19 257 PRO A CA 1
ATOM 1962 C C . PRO A 1 257 ? 9.408 -15.994 -21.341 1.00 95.19 257 PRO A C 1
ATOM 1964 O O . PRO A 1 257 ? 8.259 -16.209 -21.737 1.00 95.19 257 PRO A O 1
ATOM 1967 N N . THR A 1 258 ? 10.036 -16.847 -20.530 1.00 94.25 258 THR A N 1
ATOM 1968 C CA . THR A 1 258 ? 9.468 -18.129 -20.101 1.00 94.25 258 THR A CA 1
ATOM 1969 C C . THR A 1 258 ? 8.446 -17.900 -18.997 1.00 94.25 258 THR A C 1
ATOM 1971 O O . THR A 1 258 ? 7.275 -18.283 -19.105 1.00 94.25 258 THR A O 1
ATOM 1974 N N . THR A 1 259 ? 8.871 -17.218 -17.934 1.00 95.69 259 THR A N 1
ATOM 1975 C CA . THR A 1 259 ? 8.038 -17.003 -16.747 1.00 95.69 259 THR A CA 1
ATOM 1976 C C . THR A 1 259 ? 7.180 -15.742 -16.845 1.00 95.69 259 THR A C 1
ATOM 1978 O O . THR A 1 259 ? 6.152 -15.654 -16.173 1.00 95.69 259 THR A O 1
ATOM 1981 N N . GLY A 1 260 ? 7.554 -14.768 -17.681 1.00 95.00 260 GLY A N 1
ATOM 1982 C CA . GLY A 1 260 ? 6.966 -13.425 -17.669 1.00 95.00 260 GLY A CA 1
ATOM 1983 C C . GLY A 1 260 ? 7.331 -12.633 -16.411 1.00 95.00 260 GLY A C 1
ATOM 1984 O O . GLY A 1 260 ? 6.625 -11.694 -16.061 1.00 95.00 260 GLY A O 1
ATOM 1985 N N . GLY A 1 261 ? 8.372 -13.050 -15.685 1.00 96.75 261 GLY A N 1
ATOM 1986 C CA . GLY A 1 261 ? 8.961 -12.247 -14.620 1.00 96.75 261 GLY A CA 1
ATOM 1987 C C . GLY A 1 261 ? 9.814 -11.119 -15.193 1.00 96.75 261 GLY A C 1
ATOM 1988 O O . GLY A 1 261 ? 10.306 -11.222 -16.318 1.00 96.75 261 GLY A O 1
ATOM 1989 N N . ALA A 1 262 ? 10.004 -10.052 -14.422 1.00 97.19 262 ALA A N 1
ATOM 1990 C CA . ALA A 1 262 ? 10.875 -8.953 -14.820 1.00 97.19 262 ALA A CA 1
ATOM 1991 C C . ALA A 1 262 ? 11.711 -8.426 -13.654 1.00 97.19 262 ALA A C 1
ATOM 1993 O O . ALA A 1 262 ? 11.240 -8.338 -12.521 1.00 97.19 262 ALA A O 1
ATOM 1994 N N . THR A 1 263 ? 12.945 -8.039 -13.953 1.00 97.50 263 THR A N 1
ATOM 1995 C CA . THR A 1 263 ? 13.843 -7.353 -13.025 1.00 97.50 263 THR A CA 1
ATOM 1996 C C . THR A 1 263 ? 13.860 -5.875 -13.368 1.00 97.50 263 THR A C 1
ATOM 1998 O O . THR A 1 263 ? 14.198 -5.520 -14.493 1.00 97.50 263 THR A O 1
ATOM 2001 N N . PHE A 1 264 ? 13.484 -5.043 -12.402 1.00 95.62 264 PHE A N 1
ATOM 2002 C CA . PHE A 1 264 ? 13.518 -3.587 -12.452 1.00 95.62 264 PHE A CA 1
ATOM 2003 C C . PHE A 1 264 ? 14.743 -3.143 -11.663 1.00 95.62 264 PHE A C 1
ATOM 2005 O O . PHE A 1 264 ? 14.749 -3.208 -10.434 1.00 95.62 264 PHE A O 1
ATOM 2012 N N . ASP A 1 265 ? 15.785 -2.763 -12.383 1.00 94.31 265 ASP A N 1
ATOM 2013 C CA . ASP A 1 265 ? 17.091 -2.432 -11.841 1.00 94.31 265 ASP A CA 1
ATOM 2014 C C . ASP A 1 265 ? 17.320 -0.924 -11.878 1.00 94.31 265 ASP A C 1
ATOM 2016 O O . ASP A 1 265 ? 17.335 -0.319 -12.951 1.00 94.31 265 ASP A O 1
ATOM 2020 N N . PHE A 1 266 ? 17.465 -0.332 -10.695 1.00 91.81 266 PHE A N 1
ATOM 2021 C CA . PHE A 1 266 ? 17.704 1.096 -10.516 1.00 91.81 266 PHE A CA 1
ATOM 2022 C C . PHE A 1 266 ? 19.194 1.452 -10.381 1.00 91.81 266 PHE A C 1
ATOM 2024 O O . PHE A 1 266 ? 19.520 2.582 -10.003 1.00 91.81 266 PHE A O 1
ATOM 2031 N N . GLU A 1 267 ? 20.111 0.519 -10.670 1.00 90.31 267 GLU A N 1
ATOM 2032 C CA . GLU A 1 267 ? 21.544 0.811 -10.744 1.00 90.31 267 GLU A CA 1
ATOM 2033 C C . GLU A 1 267 ? 21.838 1.965 -11.716 1.00 90.31 267 GLU A C 1
ATOM 2035 O O . GLU A 1 267 ? 21.352 1.996 -12.848 1.00 90.31 267 GLU A O 1
ATOM 2040 N N . GLY A 1 268 ? 22.634 2.934 -11.249 1.00 86.44 268 GLY A N 1
ATOM 2041 C CA . GLY A 1 268 ? 22.934 4.179 -11.964 1.00 86.44 268 GLY A CA 1
ATOM 2042 C C . GLY A 1 268 ? 22.099 5.386 -11.521 1.00 86.44 268 GLY A C 1
ATOM 2043 O O . GLY A 1 268 ? 22.434 6.509 -11.887 1.00 86.44 268 GLY A O 1
ATOM 2044 N N . THR A 1 269 ? 21.063 5.188 -10.695 1.00 88.31 269 THR A N 1
ATOM 2045 C CA . THR A 1 269 ? 20.345 6.298 -10.042 1.00 88.31 269 THR A CA 1
ATOM 2046 C C . THR A 1 269 ? 21.293 7.069 -9.114 1.00 88.31 269 THR A C 1
ATOM 2048 O O . THR A 1 269 ? 22.102 6.462 -8.419 1.00 88.31 269 THR A O 1
ATOM 2051 N N . GLY A 1 270 ? 21.208 8.401 -9.102 1.00 82.00 270 GLY A N 1
ATOM 2052 C CA . GLY A 1 270 ? 22.089 9.286 -8.337 1.00 82.00 270 GLY A CA 1
ATOM 2053 C C . GLY A 1 270 ? 21.952 9.174 -6.807 1.00 82.00 270 GLY A C 1
ATOM 2054 O O . GLY A 1 270 ? 21.161 8.375 -6.300 1.00 82.00 270 GLY A O 1
ATOM 2055 N N . PRO A 1 271 ? 22.744 9.949 -6.040 1.00 80.00 271 PRO A N 1
ATOM 2056 C CA . PRO A 1 271 ? 22.739 9.922 -4.574 1.00 80.00 271 PRO A CA 1
ATOM 2057 C C . PRO A 1 271 ? 21.499 10.604 -3.969 1.00 80.00 271 PRO A C 1
ATOM 2059 O O . PRO A 1 271 ? 20.705 11.222 -4.672 1.00 80.00 271 PRO A O 1
ATOM 2062 N N . GLU A 1 272 ? 21.319 10.481 -2.647 1.00 73.69 272 GLU A N 1
ATOM 2063 C CA . GLU A 1 272 ? 20.221 11.148 -1.928 1.00 73.69 272 GLU A CA 1
ATOM 2064 C C . GLU A 1 272 ? 20.242 12.660 -2.144 1.00 73.69 272 GLU A C 1
ATOM 2066 O O . GLU A 1 272 ? 21.290 13.308 -2.071 1.00 73.69 272 GLU A O 1
ATOM 2071 N N . ALA A 1 273 ? 19.056 13.230 -2.340 1.00 72.12 273 ALA A N 1
ATOM 2072 C CA . ALA A 1 273 ? 18.907 14.669 -2.417 1.00 72.12 273 ALA A CA 1
ATOM 2073 C C . ALA A 1 273 ? 19.061 15.269 -1.013 1.00 72.12 273 ALA A C 1
ATOM 2075 O O . ALA A 1 273 ? 18.410 14.824 -0.056 1.00 72.12 273 ALA A O 1
ATOM 2076 N N . TYR A 1 274 ? 19.847 16.345 -0.892 1.00 69.75 274 TYR A N 1
ATOM 2077 C CA . TYR A 1 274 ? 19.918 17.161 0.326 1.00 69.75 274 TYR A CA 1
ATOM 2078 C C . TYR A 1 274 ? 18.695 18.084 0.439 1.00 69.75 274 TYR A C 1
ATOM 2080 O O . TYR A 1 274 ? 18.773 19.314 0.439 1.00 69.75 274 TYR A O 1
ATOM 2088 N N . GLY A 1 275 ? 17.530 17.454 0.494 1.00 68.12 275 GLY A N 1
ATOM 2089 C CA . GLY A 1 275 ? 16.229 18.078 0.374 1.00 68.12 275 GLY A CA 1
ATOM 2090 C C . GLY A 1 275 ? 15.138 17.032 0.509 1.00 68.12 275 GLY A C 1
ATOM 2091 O O . GLY A 1 275 ? 15.366 15.900 0.919 1.00 68.12 275 GLY A O 1
ATOM 2092 N N . ASN A 1 276 ? 13.909 17.405 0.192 1.00 64.12 276 ASN A N 1
ATOM 2093 C CA . ASN A 1 276 ? 12.757 16.602 0.562 1.00 64.12 276 ASN A CA 1
ATOM 2094 C C . ASN A 1 276 ? 12.333 15.573 -0.512 1.00 64.12 276 ASN A C 1
ATOM 2096 O O . ASN A 1 276 ? 11.308 14.924 -0.334 1.00 64.12 276 ASN A O 1
ATOM 2100 N N . TRP A 1 277 ? 13.127 15.394 -1.572 1.00 72.62 277 TRP A N 1
ATOM 2101 C CA . TRP A 1 277 ? 12.819 14.586 -2.764 1.00 72.62 277 TRP A CA 1
ATOM 2102 C C . TRP A 1 277 ? 13.241 13.114 -2.679 1.00 72.62 277 TRP A C 1
ATOM 2104 O O . TRP A 1 277 ? 13.355 12.439 -3.695 1.00 72.62 277 TRP A O 1
ATOM 2114 N N . ASN A 1 278 ? 13.446 12.593 -1.471 1.00 75.75 278 ASN A N 1
ATOM 2115 C CA . ASN A 1 278 ? 13.782 11.186 -1.280 1.00 75.75 278 ASN A CA 1
ATOM 2116 C C . ASN A 1 278 ? 12.512 10.328 -1.134 1.00 75.75 278 ASN A C 1
ATOM 2118 O O . ASN A 1 278 ? 11.571 10.681 -0.411 1.00 75.75 278 ASN A O 1
ATOM 2122 N N . ALA A 1 279 ? 12.512 9.171 -1.787 1.00 76.00 279 ALA A N 1
ATOM 2123 C CA . ALA A 1 279 ? 11.409 8.243 -1.936 1.00 76.00 279 ALA A CA 1
ATOM 2124 C C . ALA A 1 279 ? 11.718 6.853 -1.335 1.00 76.00 279 ALA A C 1
ATOM 2126 O O . ALA A 1 279 ? 12.547 6.109 -1.848 1.00 76.00 279 ALA A O 1
ATOM 2127 N N . PRO A 1 280 ? 11.029 6.432 -0.260 1.00 73.81 280 PRO A N 1
ATOM 2128 C CA . PRO A 1 280 ? 11.103 5.067 0.261 1.00 73.81 280 PRO A CA 1
ATOM 2129 C C . PRO A 1 280 ? 10.792 3.989 -0.782 1.00 73.81 280 PRO A C 1
ATOM 2131 O O . PRO A 1 280 ? 10.039 4.219 -1.729 1.00 73.81 280 PRO A O 1
ATOM 2134 N N . ILE A 1 281 ? 11.253 2.759 -0.528 1.00 76.38 281 ILE A N 1
ATOM 2135 C CA . ILE A 1 281 ? 10.910 1.575 -1.339 1.00 76.38 281 ILE A CA 1
ATOM 2136 C C . ILE A 1 281 ? 9.392 1.413 -1.546 1.00 76.38 281 ILE A C 1
ATOM 2138 O O . ILE A 1 281 ? 8.948 0.986 -2.607 1.00 76.38 281 ILE A O 1
ATOM 2142 N N . ALA A 1 282 ? 8.581 1.805 -0.558 1.00 73.19 282 ALA A N 1
ATOM 2143 C CA . ALA A 1 282 ? 7.121 1.791 -0.651 1.00 73.19 282 ALA A CA 1
ATOM 2144 C C . ALA A 1 282 ? 6.595 2.681 -1.795 1.00 73.19 282 ALA A C 1
ATOM 2146 O O . ALA A 1 282 ? 5.675 2.287 -2.513 1.00 73.19 282 ALA A O 1
ATOM 2147 N N . ILE A 1 283 ? 7.201 3.857 -1.997 1.00 77.56 283 ILE A N 1
ATOM 2148 C CA . ILE A 1 283 ? 6.869 4.753 -3.113 1.00 77.56 283 ILE A CA 1
ATOM 2149 C C . ILE A 1 283 ? 7.312 4.130 -4.434 1.00 77.56 283 ILE A C 1
ATOM 2151 O O . ILE A 1 283 ? 6.523 4.111 -5.373 1.00 77.56 283 ILE A O 1
ATOM 2155 N N . CYS A 1 284 ? 8.529 3.582 -4.492 1.00 80.25 284 CYS A N 1
ATOM 2156 C CA . CYS A 1 284 ? 9.064 2.945 -5.701 1.00 80.25 284 CYS A CA 1
ATOM 2157 C C . CYS A 1 284 ? 8.129 1.826 -6.184 1.00 80.25 284 CYS A C 1
ATOM 2159 O O . CYS A 1 284 ? 7.694 1.813 -7.332 1.00 80.25 284 CYS A O 1
ATOM 2161 N N . ASN A 1 285 ? 7.729 0.943 -5.266 1.00 82.69 285 ASN A N 1
ATOM 2162 C CA . ASN A 1 285 ? 6.774 -0.125 -5.546 1.00 82.69 285 ASN A CA 1
ATOM 2163 C C . ASN A 1 285 ? 5.414 0.420 -6.001 1.00 82.69 285 ASN A C 1
ATOM 2165 O O . ASN A 1 285 ? 4.818 -0.124 -6.927 1.00 82.69 285 ASN A O 1
ATOM 2169 N N . SER A 1 286 ? 4.925 1.498 -5.379 1.00 79.44 286 SER A N 1
ATOM 2170 C CA . SER A 1 286 ? 3.651 2.124 -5.759 1.00 79.44 286 SER A CA 1
ATOM 2171 C C . SER A 1 286 ? 3.697 2.702 -7.177 1.00 79.44 286 SER A C 1
ATOM 2173 O O . SER A 1 286 ? 2.751 2.508 -7.938 1.00 79.44 286 SER A O 1
ATOM 2175 N N . ALA A 1 287 ? 4.799 3.360 -7.550 1.00 83.56 287 ALA A N 1
ATOM 2176 C CA . ALA A 1 287 ? 5.012 3.891 -8.895 1.00 83.56 287 ALA A CA 1
ATOM 2177 C C . ALA A 1 287 ? 5.080 2.766 -9.941 1.00 83.56 287 ALA A C 1
ATOM 2179 O O . ALA A 1 287 ? 4.401 2.840 -10.963 1.00 83.56 287 ALA A O 1
ATOM 2180 N N . ILE A 1 288 ? 5.803 1.679 -9.644 1.00 87.12 288 ILE A N 1
ATOM 2181 C CA . ILE A 1 288 ? 5.856 0.491 -10.508 1.00 87.12 288 ILE A CA 1
ATOM 2182 C C . ILE A 1 288 ? 4.459 -0.110 -10.693 1.00 87.12 288 ILE A C 1
ATOM 2184 O O . ILE A 1 288 ? 4.040 -0.343 -11.823 1.00 87.12 288 ILE A O 1
ATOM 2188 N N . ILE A 1 289 ? 3.703 -0.328 -9.611 1.00 84.12 289 ILE A N 1
ATOM 2189 C CA . ILE A 1 289 ? 2.338 -0.875 -9.690 1.00 84.12 289 ILE A CA 1
ATOM 2190 C C . ILE A 1 289 ? 1.437 0.029 -10.535 1.00 84.12 289 ILE A C 1
ATOM 2192 O O . ILE A 1 289 ? 0.660 -0.473 -11.349 1.00 84.12 289 ILE A O 1
ATOM 2196 N N . PHE A 1 290 ? 1.535 1.347 -10.352 1.00 84.31 290 PHE A N 1
ATOM 2197 C CA . PHE A 1 290 ? 0.770 2.313 -11.133 1.00 84.31 290 PHE A CA 1
ATOM 2198 C C . PHE A 1 290 ? 1.105 2.220 -12.627 1.00 84.31 290 PHE A C 1
ATOM 2200 O O . PHE A 1 290 ? 0.193 2.048 -13.436 1.00 84.31 290 PHE A O 1
ATOM 2207 N N . ALA A 1 291 ? 2.392 2.241 -12.984 1.00 88.06 291 ALA A N 1
ATOM 2208 C CA . ALA A 1 291 ? 2.843 2.126 -14.368 1.00 88.06 291 ALA A CA 1
ATOM 2209 C C . ALA A 1 291 ? 2.395 0.800 -15.007 1.00 88.06 291 ALA A C 1
ATOM 2211 O O . ALA A 1 291 ? 1.816 0.797 -16.093 1.00 88.06 291 ALA A O 1
ATOM 2212 N N . LEU A 1 292 ? 2.580 -0.328 -14.308 1.00 88.00 292 LEU A N 1
ATOM 2213 C CA . LEU A 1 292 ? 2.124 -1.642 -14.770 1.00 88.00 292 LEU A CA 1
ATOM 2214 C C . LEU A 1 292 ? 0.613 -1.655 -15.004 1.00 88.00 292 LEU A C 1
ATOM 2216 O O . LEU A 1 292 ? 0.162 -2.114 -16.048 1.00 88.00 292 LEU A O 1
ATOM 2220 N N . ARG A 1 293 ? -0.178 -1.098 -14.080 1.00 82.81 293 ARG A N 1
ATOM 2221 C CA . ARG A 1 293 ? -1.635 -1.007 -14.238 1.00 82.81 293 ARG A CA 1
ATOM 2222 C C . ARG A 1 293 ? -2.029 -0.182 -15.462 1.00 82.81 293 ARG A C 1
ATOM 2224 O O . ARG A 1 293 ? -2.976 -0.553 -16.144 1.00 82.81 293 ARG A O 1
ATOM 2231 N N . CYS A 1 294 ? -1.342 0.925 -15.731 1.00 86.38 294 CYS A N 1
ATOM 2232 C CA . CYS A 1 294 ? -1.609 1.753 -16.908 1.00 86.38 294 CYS A CA 1
ATOM 2233 C C . CYS A 1 294 ? -1.304 1.025 -18.225 1.00 86.38 294 CYS A C 1
ATOM 2235 O O . CYS A 1 294 ? -1.954 1.303 -19.229 1.00 86.38 294 CYS A O 1
ATOM 2237 N N . MET A 1 295 ? -0.344 0.097 -18.223 1.00 86.75 295 MET A N 1
ATOM 2238 C CA . MET A 1 295 ? 0.034 -0.681 -19.405 1.00 86.75 295 MET A CA 1
ATOM 2239 C C . MET A 1 295 ? -0.814 -1.949 -19.594 1.00 86.75 295 MET A C 1
ATOM 2241 O O . MET A 1 295 ? -1.046 -2.375 -20.729 1.00 86.75 295 MET A O 1
ATOM 2245 N N . VAL A 1 296 ? -1.309 -2.555 -18.510 1.00 85.44 296 VAL A N 1
ATOM 2246 C CA . VAL A 1 296 ? -2.192 -3.723 -18.594 1.00 85.44 296 VAL A CA 1
ATOM 2247 C C . VAL A 1 296 ? -3.528 -3.301 -19.212 1.00 85.44 296 VAL A C 1
ATOM 2249 O O . VAL A 1 296 ? -4.335 -2.610 -18.601 1.00 85.44 296 VAL A O 1
ATOM 2252 N N . SER A 1 297 ? -3.796 -3.772 -20.431 1.00 74.25 297 SER A N 1
ATOM 2253 C CA . SER A 1 297 ? -5.041 -3.504 -21.174 1.00 74.25 297 SER A CA 1
ATOM 2254 C C . SER A 1 297 ? -6.222 -4.376 -20.711 1.00 74.25 297 SER A C 1
ATOM 2256 O O . SER A 1 297 ? -7.035 -4.824 -21.516 1.00 74.25 297 SER A O 1
ATOM 2258 N N . LEU A 1 298 ? -6.296 -4.662 -19.412 1.00 74.69 298 LEU A N 1
ATOM 2259 C CA . LEU A 1 298 ? -7.351 -5.444 -18.770 1.00 74.69 298 LEU A CA 1
ATOM 2260 C C . LEU A 1 298 ? -7.794 -4.723 -17.499 1.00 74.69 298 LEU A C 1
ATOM 2262 O O . LEU A 1 298 ? -6.973 -4.137 -16.793 1.00 74.69 298 LEU A O 1
ATOM 2266 N N . ASP A 1 299 ? -9.084 -4.806 -17.182 1.00 71.25 299 ASP A N 1
ATOM 2267 C CA . ASP A 1 299 ? -9.606 -4.301 -15.913 1.00 71.25 299 ASP A CA 1
ATOM 2268 C C . ASP A 1 299 ? -9.189 -5.240 -14.771 1.00 71.25 299 ASP A C 1
ATOM 2270 O O . ASP A 1 299 ? -9.911 -6.162 -14.387 1.00 71.25 299 ASP A O 1
ATOM 2274 N N . ILE A 1 300 ? -7.957 -5.058 -14.289 1.00 71.12 300 ILE A N 1
ATOM 2275 C CA . ILE A 1 300 ? -7.417 -5.778 -13.139 1.00 71.12 300 ILE A CA 1
ATOM 2276 C C . ILE A 1 300 ? -7.568 -4.942 -11.859 1.00 71.12 300 ILE A C 1
ATOM 2278 O O . ILE A 1 300 ? -7.241 -3.748 -11.840 1.00 71.12 300 ILE A O 1
ATOM 2282 N N . PRO A 1 301 ? -8.029 -5.547 -10.750 1.00 67.81 301 PRO A N 1
ATOM 2283 C CA . PRO A 1 301 ? -8.116 -4.846 -9.478 1.00 67.81 301 PRO A CA 1
ATOM 2284 C C . PRO A 1 301 ? -6.722 -4.507 -8.936 1.00 67.81 301 PRO A C 1
ATOM 2286 O O . PRO A 1 301 ? -5.780 -5.289 -9.068 1.00 67.81 301 PRO A O 1
ATOM 2289 N N . LEU A 1 302 ? -6.596 -3.347 -8.284 1.00 70.94 302 LEU A N 1
ATOM 2290 C CA . LEU A 1 302 ? -5.338 -2.887 -7.693 1.00 70.94 302 LEU A CA 1
ATOM 2291 C C . LEU A 1 302 ? -4.981 -3.737 -6.465 1.00 70.94 302 LEU A C 1
ATOM 2293 O O . LEU A 1 302 ? -5.534 -3.555 -5.378 1.00 70.94 302 LEU A O 1
ATOM 2297 N N . ASN A 1 303 ? -4.050 -4.672 -6.635 1.00 78.69 303 ASN A N 1
ATOM 2298 C CA . ASN A 1 303 ? -3.600 -5.548 -5.562 1.00 78.69 303 ASN A CA 1
ATOM 2299 C C . ASN A 1 303 ? -2.129 -5.970 -5.729 1.00 78.69 303 ASN A C 1
ATOM 2301 O O . ASN A 1 303 ? -1.523 -5.782 -6.783 1.00 78.69 303 ASN A O 1
ATOM 2305 N N . GLN A 1 304 ? -1.574 -6.576 -4.675 1.00 78.56 304 GLN A N 1
ATOM 2306 C CA . GLN A 1 304 ? -0.168 -6.996 -4.601 1.00 78.56 304 GLN A CA 1
ATOM 2307 C C . GLN A 1 304 ? 0.226 -8.007 -5.694 1.00 78.56 304 GLN A C 1
ATOM 2309 O O . GLN A 1 304 ? 1.400 -8.119 -6.030 1.00 78.56 304 GLN A O 1
ATOM 2314 N N . GLY A 1 305 ? -0.736 -8.717 -6.287 1.00 84.06 305 GLY A N 1
ATOM 2315 C CA . GLY A 1 305 ? -0.516 -9.618 -7.414 1.00 84.06 305 GLY A CA 1
ATOM 2316 C C . GLY A 1 305 ? 0.197 -8.961 -8.593 1.00 84.06 305 GLY A C 1
ATOM 2317 O O . GLY A 1 305 ? 1.071 -9.580 -9.189 1.00 84.06 305 GLY A O 1
ATOM 2318 N N . ALA A 1 306 ? -0.087 -7.683 -8.865 1.00 85.62 306 ALA A N 1
ATOM 2319 C CA . ALA A 1 306 ? 0.519 -6.957 -9.981 1.00 85.62 306 ALA A CA 1
ATOM 2320 C C . ALA A 1 306 ? 2.048 -6.799 -9.860 1.00 85.62 306 ALA A C 1
ATOM 2322 O O . ALA A 1 306 ? 2.732 -6.737 -10.876 1.00 85.62 306 ALA A O 1
ATOM 2323 N N . ILE A 1 307 ? 2.599 -6.761 -8.640 1.00 87.31 307 ILE A N 1
ATOM 2324 C CA . ILE A 1 307 ? 4.050 -6.628 -8.414 1.00 87.31 307 ILE A CA 1
ATOM 2325 C C . ILE A 1 307 ? 4.733 -7.963 -8.079 1.00 87.31 307 ILE A C 1
ATOM 2327 O O . ILE A 1 307 ? 5.954 -8.043 -8.129 1.00 87.31 307 ILE A O 1
ATOM 2331 N N . ARG A 1 308 ? 3.983 -9.047 -7.815 1.00 90.44 308 ARG A N 1
ATOM 2332 C CA . ARG A 1 308 ? 4.553 -10.392 -7.572 1.00 90.44 308 ARG A CA 1
ATOM 2333 C C . ARG A 1 308 ? 5.545 -10.888 -8.636 1.00 90.44 308 ARG A C 1
ATOM 2335 O O . ARG A 1 308 ? 6.520 -11.520 -8.236 1.00 90.44 308 ARG A O 1
ATOM 2342 N N . PRO A 1 309 ? 5.353 -10.656 -9.952 1.00 93.50 309 PRO A N 1
ATOM 2343 C CA . PRO A 1 309 ? 6.307 -11.129 -10.952 1.00 93.50 309 PRO A CA 1
ATOM 2344 C C . PRO A 1 309 ? 7.544 -10.224 -11.079 1.00 93.50 309 PRO A C 1
ATOM 2346 O O . PRO A 1 309 ? 8.394 -10.484 -11.931 1.00 93.50 309 PRO A O 1
ATOM 2349 N N . ILE A 1 310 ? 7.641 -9.162 -10.273 1.00 93.75 310 ILE A N 1
ATOM 2350 C CA . ILE A 1 310 ? 8.648 -8.116 -10.404 1.00 93.75 310 ILE A CA 1
ATOM 2351 C C . ILE A 1 310 ? 9.692 -8.235 -9.299 1.00 93.75 310 ILE A C 1
ATOM 2353 O O . ILE A 1 310 ? 9.377 -8.202 -8.111 1.00 93.75 310 ILE A O 1
ATOM 2357 N N . THR A 1 311 ? 10.957 -8.312 -9.696 1.00 93.81 311 THR A N 1
ATOM 2358 C CA . THR A 1 311 ? 12.095 -8.153 -8.788 1.00 93.81 311 THR A CA 1
ATOM 2359 C C . THR A 1 311 ? 12.577 -6.715 -8.875 1.00 93.81 311 THR A C 1
ATOM 2361 O O . THR A 1 311 ? 13.008 -6.283 -9.938 1.00 93.81 311 THR A O 1
ATOM 2364 N N . VAL A 1 312 ? 12.503 -5.970 -7.774 1.00 90.31 312 VAL A N 1
ATOM 2365 C CA . VAL A 1 312 ? 12.984 -4.582 -7.712 1.00 90.31 312 VAL A CA 1
ATOM 2366 C C . VAL A 1 312 ? 14.371 -4.567 -7.080 1.00 90.31 312 VAL A C 1
ATOM 2368 O O . VAL A 1 312 ? 14.526 -4.955 -5.921 1.00 90.31 312 VAL A O 1
ATOM 2371 N N . LEU A 1 313 ? 15.373 -4.126 -7.836 1.00 89.69 313 LEU A N 1
ATOM 2372 C CA . LEU A 1 313 ? 16.743 -3.951 -7.370 1.00 89.69 313 LEU A CA 1
ATOM 2373 C C . LEU A 1 313 ? 17.002 -2.462 -7.182 1.00 89.69 313 LEU A C 1
ATOM 2375 O O . LEU A 1 313 ? 16.985 -1.689 -8.135 1.00 89.69 313 LEU A O 1
ATOM 2379 N N . ILE A 1 314 ? 17.223 -2.069 -5.930 1.00 82.62 314 ILE A N 1
ATOM 2380 C CA . ILE A 1 314 ? 17.633 -0.713 -5.571 1.00 82.62 314 ILE A CA 1
ATOM 2381 C C . ILE A 1 314 ? 18.981 -0.833 -4.867 1.00 82.62 314 ILE A C 1
ATOM 2383 O O . ILE A 1 314 ? 19.054 -1.529 -3.845 1.00 82.62 314 ILE A O 1
ATOM 2387 N N . PRO A 1 315 ? 20.049 -0.214 -5.394 1.00 71.38 315 PRO A N 1
ATOM 2388 C CA . PRO A 1 315 ? 21.360 -0.285 -4.771 1.00 71.38 315 PRO A CA 1
ATOM 2389 C C . PRO A 1 315 ? 21.341 0.228 -3.328 1.00 71.38 315 PRO A C 1
ATOM 2391 O O . PRO A 1 315 ? 20.615 1.174 -3.009 1.00 71.38 315 PRO A O 1
ATOM 2394 N N . PRO A 1 316 ? 22.128 -0.385 -2.430 1.00 64.94 316 PRO A N 1
ATOM 2395 C CA . PRO A 1 316 ? 22.200 0.053 -1.048 1.00 64.94 316 PRO A CA 1
ATOM 2396 C C . PRO A 1 316 ? 22.769 1.474 -0.954 1.00 64.94 316 PRO A C 1
ATOM 2398 O O . PRO A 1 316 ? 23.604 1.899 -1.750 1.00 64.94 316 PRO A O 1
ATOM 2401 N N . THR A 1 317 ? 22.351 2.213 0.069 1.00 57.19 317 THR A N 1
ATOM 2402 C CA . THR A 1 317 ? 22.933 3.521 0.398 1.00 57.19 317 THR A CA 1
ATOM 2403 C C . THR A 1 317 ? 24.464 3.411 0.520 1.00 57.19 317 THR A C 1
ATOM 2405 O O . THR A 1 317 ? 24.928 2.469 1.172 1.00 57.19 317 THR A O 1
ATOM 2408 N N . PRO A 1 318 ? 25.258 4.348 -0.037 1.00 49.59 318 PRO A N 1
ATOM 2409 C CA . PRO A 1 318 ? 24.864 5.670 -0.537 1.00 49.59 318 PRO A CA 1
ATOM 2410 C C . PRO A 1 318 ? 24.635 5.757 -2.061 1.00 49.59 318 PRO A C 1
ATOM 2412 O O . PRO A 1 318 ? 24.408 6.856 -2.557 1.00 49.59 318 PRO A O 1
ATOM 2415 N N . SER A 1 319 ? 24.714 4.651 -2.814 1.00 42.19 319 SER A N 1
ATOM 2416 C CA . SER A 1 319 ? 24.825 4.711 -4.281 1.00 42.19 319 SER A CA 1
ATOM 2417 C C . SER A 1 319 ? 23.522 4.991 -5.035 1.00 42.19 319 SER A C 1
ATOM 2419 O O . SER A 1 319 ? 23.618 5.462 -6.156 1.00 42.19 319 SER A O 1
ATOM 2421 N N . CYS A 1 320 ? 22.341 4.760 -4.447 1.00 45.97 320 CYS A N 1
ATOM 2422 C CA . CYS A 1 320 ? 21.034 5.104 -5.040 1.00 45.97 320 CYS A CA 1
ATOM 2423 C C . CYS A 1 320 ? 20.052 5.624 -3.987 1.00 45.97 320 CYS A C 1
ATOM 2425 O O . CYS A 1 320 ? 18.910 5.185 -3.904 1.00 45.97 320 CYS A O 1
ATOM 2427 N N . ALA A 1 321 ? 20.493 6.563 -3.154 1.00 54.22 321 ALA A N 1
ATOM 2428 C CA . ALA A 1 321 ? 19.752 6.956 -1.963 1.00 54.22 321 ALA A CA 1
ATOM 2429 C C . ALA A 1 321 ? 18.507 7.871 -2.141 1.00 54.22 321 ALA A C 1
ATOM 2431 O O . ALA A 1 321 ? 17.794 7.999 -1.144 1.00 54.22 321 ALA A O 1
ATOM 2432 N N . PRO A 1 322 ? 18.117 8.438 -3.313 1.00 54.31 322 PRO A N 1
ATOM 2433 C CA . PRO A 1 322 ? 16.787 9.022 -3.426 1.00 54.31 322 PRO A CA 1
ATOM 2434 C C . PRO A 1 322 ? 15.737 7.913 -3.471 1.00 54.31 322 PRO A C 1
ATOM 2436 O O . PRO A 1 322 ? 14.595 8.167 -3.121 1.00 54.31 322 PRO A O 1
ATOM 2439 N N . LEU A 1 323 ? 16.101 6.675 -3.817 1.00 51.47 323 LEU A N 1
ATOM 2440 C CA . LEU A 1 323 ? 15.226 5.514 -3.747 1.00 51.47 323 LEU A CA 1
ATOM 2441 C C . LEU A 1 323 ? 15.661 4.646 -2.556 1.00 51.47 323 LEU A C 1
ATOM 2443 O O . LEU A 1 323 ? 16.771 4.141 -2.502 1.00 51.47 323 LEU A O 1
ATOM 2447 N N . ASN A 1 324 ? 14.784 4.460 -1.572 1.00 61.38 324 ASN A N 1
ATOM 2448 C CA . ASN A 1 324 ? 15.092 3.786 -0.303 1.00 61.38 324 ASN A CA 1
ATOM 2449 C C . ASN A 1 324 ? 16.183 4.486 0.556 1.00 61.38 324 ASN A C 1
ATOM 2451 O O . ASN A 1 324 ? 17.178 3.858 0.930 1.00 61.38 324 ASN A O 1
ATOM 2455 N N . PRO A 1 325 ? 15.986 5.770 0.917 1.00 53.22 325 PRO A N 1
ATOM 2456 C CA . PRO A 1 325 ? 16.941 6.533 1.719 1.00 53.22 325 PRO A CA 1
ATOM 2457 C C . PRO A 1 325 ? 17.108 5.981 3.150 1.00 53.22 325 PRO A C 1
ATOM 2459 O O . PRO A 1 325 ? 16.218 5.288 3.665 1.00 53.22 325 PRO A O 1
ATOM 2462 N N . PRO A 1 326 ? 18.208 6.329 3.850 1.00 56.00 326 PRO A N 1
ATOM 2463 C CA . PRO A 1 326 ? 18.391 5.968 5.248 1.00 56.00 326 PRO A CA 1
ATOM 2464 C C . PRO A 1 326 ? 17.340 6.637 6.141 1.00 56.00 326 PRO A C 1
ATOM 2466 O O . PRO A 1 326 ? 16.714 7.640 5.808 1.00 56.00 326 PRO A O 1
ATOM 2469 N N . LEU A 1 327 ? 17.173 6.093 7.344 1.00 57.81 327 LEU A N 1
ATOM 2470 C CA . LEU A 1 327 ? 16.109 6.478 8.274 1.00 57.81 327 LEU A CA 1
ATOM 2471 C C . LEU A 1 327 ? 16.062 7.947 8.692 1.00 57.81 327 LEU A C 1
ATOM 2473 O O . LEU A 1 327 ? 15.004 8.452 9.067 1.00 57.81 327 LEU A O 1
ATOM 2477 N N . SER A 1 328 ? 17.222 8.588 8.700 1.00 55.47 328 SER A N 1
ATOM 2478 C CA . SER A 1 328 ? 17.400 9.992 9.052 1.00 55.47 328 SER A CA 1
ATOM 2479 C C . SER A 1 328 ? 16.989 10.936 7.926 1.00 55.47 328 SER A C 1
ATOM 2481 O O . SER A 1 328 ? 16.741 12.115 8.188 1.00 55.47 328 SER A O 1
ATOM 2483 N N . ALA A 1 329 ? 16.914 10.438 6.691 1.00 51.25 329 ALA A N 1
ATOM 2484 C CA . ALA A 1 329 ? 16.708 11.274 5.530 1.00 51.25 329 ALA A CA 1
ATOM 2485 C C . ALA A 1 329 ? 15.265 11.808 5.461 1.00 51.25 329 ALA A C 1
ATOM 2487 O O . ALA A 1 329 ? 14.292 11.092 5.731 1.00 51.25 329 ALA A O 1
ATOM 2488 N N . PRO A 1 330 ? 15.095 13.074 5.066 1.00 54.31 330 PRO A N 1
ATOM 2489 C CA . PRO A 1 330 ? 13.788 13.665 4.834 1.00 54.31 330 PRO A CA 1
ATOM 2490 C C . PRO A 1 330 ? 13.109 13.023 3.613 1.00 54.31 330 PRO A C 1
ATOM 2492 O O . PRO A 1 330 ? 13.533 13.229 2.480 1.00 54.31 330 PRO A O 1
ATOM 2495 N N . VAL A 1 331 ? 11.968 12.357 3.819 1.00 53.56 331 VAL A N 1
ATOM 2496 C CA . VAL A 1 331 ? 11.156 11.802 2.715 1.00 53.56 331 VAL A CA 1
ATOM 2497 C C . VAL A 1 331 ? 9.925 12.651 2.423 1.00 53.56 331 VAL A C 1
ATOM 2499 O O . VAL A 1 331 ? 9.277 13.133 3.357 1.00 53.56 331 VAL A O 1
ATOM 2502 N N . THR A 1 332 ? 9.606 12.865 1.152 1.00 53.62 332 THR A N 1
ATOM 2503 C CA . THR A 1 332 ? 8.339 13.466 0.723 1.00 53.62 332 THR A CA 1
ATOM 2504 C C . THR A 1 332 ? 7.912 12.845 -0.606 1.00 53.62 332 THR A C 1
ATOM 2506 O O . THR A 1 332 ? 8.628 12.939 -1.594 1.00 53.62 332 THR A O 1
ATOM 2509 N N . TYR A 1 333 ? 6.705 12.280 -0.665 1.00 43.97 333 TYR A N 1
ATOM 2510 C CA . TYR A 1 333 ? 6.057 11.939 -1.933 1.00 43.97 333 TYR A CA 1
ATOM 2511 C C . TYR A 1 333 ? 5.376 13.172 -2.529 1.00 43.97 333 TYR A C 1
ATOM 2513 O O . TYR A 1 333 ? 4.233 13.430 -2.165 1.00 43.97 333 TYR A O 1
ATOM 2521 N N . SER A 1 334 ? 6.029 13.935 -3.415 1.00 39.66 334 SER A N 1
ATOM 2522 C CA . SER A 1 334 ? 5.319 14.904 -4.272 1.00 39.66 334 SER A CA 1
ATOM 2523 C C . SER A 1 334 ? 4.804 14.168 -5.507 1.00 39.66 334 SER A C 1
ATOM 2525 O O . SER A 1 334 ? 5.614 13.888 -6.393 1.00 39.66 334 SER A O 1
ATOM 2527 N N . PRO A 1 335 ? 3.493 13.862 -5.619 1.00 34.47 335 PRO A N 1
ATOM 2528 C CA . PRO A 1 335 ? 2.966 13.244 -6.831 1.00 34.47 335 PRO A CA 1
ATOM 2529 C C . PRO A 1 335 ? 3.312 14.075 -8.067 1.00 34.47 335 PRO A C 1
ATOM 2531 O O . PRO A 1 335 ? 3.625 13.495 -9.088 1.00 34.47 335 PRO A O 1
ATOM 2534 N N . ARG A 1 336 ? 3.383 15.412 -7.956 1.00 31.62 336 ARG A N 1
ATOM 2535 C CA . ARG A 1 336 ? 3.698 16.305 -9.083 1.00 31.62 336 ARG A CA 1
ATOM 2536 C C . ARG A 1 336 ? 5.116 16.188 -9.645 1.00 31.62 336 ARG A C 1
ATOM 2538 O O . ARG A 1 336 ? 5.288 16.551 -10.797 1.00 31.62 336 ARG A O 1
ATOM 2545 N N . ASN A 1 337 ? 6.087 15.700 -8.870 1.00 36.03 337 ASN A N 1
ATOM 2546 C CA . ASN A 1 337 ? 7.477 15.583 -9.335 1.00 36.03 337 ASN A CA 1
ATOM 2547 C C . ASN A 1 337 ? 7.829 14.142 -9.737 1.00 36.03 337 ASN A C 1
ATOM 2549 O O . ASN A 1 337 ? 8.789 13.932 -10.462 1.00 36.03 337 ASN A O 1
ATOM 2553 N N . ALA A 1 338 ? 7.061 13.154 -9.262 1.00 31.08 338 ALA A N 1
ATOM 2554 C CA . ALA A 1 338 ? 7.233 11.744 -9.617 1.00 31.08 338 ALA A CA 1
ATOM 2555 C C . ALA A 1 338 ? 6.280 11.279 -10.734 1.00 31.08 338 ALA A C 1
ATOM 2557 O O . ALA A 1 338 ? 6.520 10.236 -11.321 1.00 31.08 338 ALA A O 1
ATOM 2558 N N . SER A 1 339 ? 5.194 12.015 -11.016 1.00 24.28 339 SER A N 1
ATOM 2559 C CA . SER A 1 339 ? 4.274 11.740 -12.134 1.00 24.28 339 SER A CA 1
ATOM 2560 C C . SER A 1 339 ? 4.642 12.476 -13.426 1.00 24.28 339 SER A C 1
ATOM 2562 O O . SER A 1 339 ? 3.875 12.440 -14.384 1.00 24.28 339 SER A O 1
ATOM 2564 N N . SER A 1 340 ? 5.742 13.230 -13.415 1.00 23.28 340 SER A N 1
ATOM 2565 C CA . SER A 1 340 ? 6.368 13.804 -14.610 1.00 23.28 340 SER A CA 1
ATOM 2566 C C . SER A 1 340 ? 7.413 12.871 -15.233 1.00 23.28 340 SER A C 1
ATOM 2568 O O . SER A 1 340 ? 7.988 13.250 -16.247 1.00 23.28 340 SER A O 1
ATOM 2570 N N . VAL A 1 341 ? 7.608 11.683 -14.642 1.00 28.23 341 VAL A N 1
ATOM 2571 C CA . VAL A 1 341 ? 8.420 10.566 -15.148 1.00 28.23 341 VAL A CA 1
ATOM 2572 C C . VAL A 1 341 ? 7.491 9.443 -15.597 1.00 28.23 341 VAL A C 1
ATOM 2574 O O . VAL A 1 341 ? 6.516 9.165 -14.857 1.00 28.23 341 VAL A O 1
#

Nearest PDB structures (foldseek):
  5l9w-assembly1_A  TM=7.835E-01  e=1.783E-13  Aromatoleum aromaticum EbN1
  5m45-assembly2_G  TM=7.722E-01  e=2.287E-12  Xanthobacter autotrophicus Py2
  5svb-assembly1_D  TM=7.916E-01  e=2.314E-11  Xanthobacter autotrophicus Py2
  5svc-assembly1_D  TM=7.682E-01  e=1.825E-11  Xanthobacter autotrophicus Py2
  6yra-assembly2_D  TM=7.899E-01  e=2.934E-11  Pseudomonas jessenii

Secondary structure (DSSP, 8-state):
--TT---PPPTTEEEEEETTEEEEEE--PPPP---SSS--HHHHHHHHTT-----HHHHHHHGGG-S--TT-EEEE--GGGT-SSTTEEEEEEEEE-TTSSSEEEEEEEEEE-S--SBSSSSS--TT--SGGGTS---SSEEEEETTEE-HHHHHHHHHGGGGSTT-B--S-HHHHHHHHHHHHHHHHHHHHHHHHHHHHH-HHHHHHHHHHHHHHHHHHHHHHHHHHHHHTTTPPEEEEEE-TT--EEEEEEEE-TTT--EEEE-TT--PPPSSS-BB-HHHHHHHHHHHHHHH--S---SSGGGTTTEEEE-PPTTTTTTBS--TTSPB---HHHHTT-

InterPro domains:
  IPR003692 Hydantoinase B/oxoprolinase [PF02538] (66-332)
  IPR045079 Oxoprolinase-like [PTHR11365] (67-317)

Organism: NCBI:txid354080

Foldseek 3Di:
DDPPDDDDADPQWDWDDDPPDIDIRRDPPQQPQDDLVDDDPVVLVVLQQLDAAQPPLQVVLVVVVPQDFQPWKKWFQALSRLHFANQFIKIKGFQADPVRHHGLDMFMDTDGDQALKALDGGRFDWLDQWALRHHQGDSMDRCADPNDGPLVVSQCSQQVSVVDPNMGGTPCSVVVVVVNVVRSVVRVVSSVVVVVVCVRHNSSSSVSSNVVLLQVLLVLQLVLLLVVCVVVVQDWDWDWDAAPVRFIFIWIWGADNPRSAIETARQPGAFADSTAQAGEQSRVLVLQLVVSVVSRPDPRRNYPSNCVSYHYHADDPGGHQSYRHDSTGRYDDDVVRSVVD

Sequence (341 aa):
MDDKQRIVVIPQATATIISDMIIIHINAGKKSKVSSTTVDPIQLSIFGHRFMGVAEQMGRALQRLGNLRPGDVILSNSPLCGGTHLPGLTVITPILDEAGEKIIFWTASQGHHVDIGGILPGSMPSNSKELWGKNAVIKAFKIIKNGEFQEKELIDLLMAPAQFPGCQGTRCLQDNILNIKAQAAANHRGSQLINSLIADFGLDTVQLYMERVQHAAELAVRDMLKMIYKTTDGEPLQAIDYMDDETAIQLKVTIDPTTGGATFDFEGTGPEAYGNWNAPIAICNSAIIFALRCMVSLDIPLNQGAIRPITVLIPPTPSCAPLNPPLSAPVTYSPRNASSV

pLDDT: mean 79.7, std 15.74, range [23.28, 98.06]

Solvent-accessible surface area (backbone atoms only — not comparable to full-atom values): 18726 Å² total; per-residue (Å²): 124,69,97,82,74,85,84,88,74,59,94,68,42,50,75,47,80,53,94,88,49,74,48,73,48,72,54,84,64,84,77,75,85,68,57,73,85,56,87,52,71,70,56,45,59,68,51,30,83,74,58,68,56,75,56,76,60,29,48,67,44,55,64,72,69,57,90,75,52,78,63,30,28,34,35,27,17,20,61,90,29,49,22,57,26,53,34,35,41,31,33,38,28,64,33,50,43,97,84,49,80,45,77,75,48,73,29,70,37,75,44,82,40,66,34,38,11,12,53,45,93,42,66,71,56,72,86,32,68,36,43,70,52,46,30,32,79,36,59,67,42,69,43,20,49,94,76,40,71,42,57,68,64,49,50,51,50,32,36,49,18,42,79,42,92,78,25,32,31,34,87,37,56,70,58,51,54,53,51,53,51,50,35,49,52,53,24,51,52,48,47,53,54,51,52,52,50,29,74,74,55,36,61,66,30,52,53,50,51,57,52,48,44,25,49,51,26,24,50,51,44,19,52,48,43,35,52,49,35,62,76,49,78,65,56,66,49,75,53,74,50,66,47,99,85,65,44,38,48,26,43,37,39,43,69,41,74,87,77,20,31,34,39,42,32,30,69,76,15,32,55,54,53,96,25,30,72,15,34,45,57,52,40,55,53,50,53,50,45,51,53,51,56,74,67,40,95,60,100,60,58,70,33,55,19,52,46,66,47,51,46,80,44,67,48,65,72,68,61,15,13,25,49,46,43,62,92,65,50,19,58,35,66,53,66,80,73,60,67,75,103

Radius of gyration: 23.98 Å; Cα contacts (8 Å, |Δi|>4): 622; chains: 1; bounding box: 76×52×54 Å

Mean predicted aligned error: 11.13 Å